Protein AF-A0A7S3U0Q6-F1 (afdb_monomer)

Organism: Emiliania huxleyi (NCBI:txid2903)

Radius of gyration: 23.2 Å; Cα contacts (8 Å, |Δi|>4): 679; chains: 1; bounding box: 68×50×71 Å

Secondary structure (DSSP, 8-state):
-HHHHHHHHHHHHHHHHHHHHHHHHTB-SSTT-B--S---TTSSSSS---GGGT-TT----SB--TT-B-HHHHHHHHHHHHHHHHHHHHHT-HHHHHHHHHHHHHHHHHHHHHTEETTTTEE--EEEE-SEEEEEEEEEEEEE-TTSS-EEEEEES-SSS----TTS-EEEEEPB-SSSSB-EEEEEEEES-EEEE----BHHHHHHHHTT-S-TT-TTHHHHHHHHH-TTTTEETTEEBSB-TT-TTTTT--SSTT---SSSS-B-HHHHHHHHHHHHHHHHSSSTTHHHHHHHHHHHHHHHHHHHHHHHHHHSS--SEE-TTT--EESSSS--SGGGHHHHHHTT--

Nearest PDB structures (foldseek):
  5mhf-assembly1_A  TM=9.318E-01  e=5.051E-33  Mus musculus
  5mhf-assembly2_B  TM=9.036E-01  e=1.009E-32  Mus musculus
  5mhf-assembly4_D  TM=9.022E-01  e=3.083E-32  Mus musculus
  5mhf-assembly3_C  TM=9.023E-01  e=4.719E-32  Mus musculus
  8egv-assembly1_A  TM=9.199E-01  e=2.850E-23  Thermochaetoides thermophila DSM 1495

Structure (mmCIF, N/CA/C/O backbone):
data_AF-A0A7S3U0Q6-F1
#
_entry.id   AF-A0A7S3U0Q6-F1
#
loop_
_atom_site.group_PDB
_atom_site.id
_atom_site.type_symbol
_atom_site.label_atom_id
_atom_site.label_alt_id
_atom_site.label_comp_id
_atom_site.label_asym_id
_atom_site.label_entity_id
_atom_site.label_seq_id
_atom_site.pdbx_PDB_ins_code
_atom_site.Cartn_x
_atom_site.Cartn_y
_atom_site.Cartn_z
_atom_site.occupancy
_atom_site.B_iso_or_equiv
_atom_site.auth_seq_id
_atom_site.auth_comp_id
_atom_site.auth_asym_id
_atom_site.auth_atom_id
_atom_site.pdbx_PDB_model_num
ATOM 1 N N . ALA A 1 1 ? -6.152 1.376 36.335 1.00 62.38 1 ALA A N 1
ATOM 2 C CA . ALA A 1 1 ? -5.915 2.545 35.459 1.00 62.38 1 ALA A CA 1
ATOM 3 C C . ALA A 1 1 ? -4.514 3.145 35.650 1.00 62.38 1 ALA A C 1
ATOM 5 O O . ALA A 1 1 ? -3.777 3.185 34.676 1.00 62.38 1 ALA A O 1
ATOM 6 N N . GLY A 1 2 ? -4.099 3.502 36.877 1.00 82.69 2 GLY A N 1
ATOM 7 C CA . GLY A 1 2 ? -2.831 4.215 37.142 1.00 82.69 2 GLY A CA 1
ATOM 8 C C . GLY A 1 2 ? -1.549 3.599 36.558 1.00 82.69 2 GLY A C 1
ATOM 9 O O . GLY A 1 2 ? -0.808 4.299 35.885 1.00 82.69 2 GLY A O 1
ATOM 10 N N . ARG A 1 3 ? -1.313 2.284 36.708 1.00 89.25 3 ARG A N 1
ATOM 11 C CA . ARG A 1 3 ? -0.092 1.640 36.162 1.00 89.25 3 ARG A CA 1
ATOM 12 C C . ARG A 1 3 ? 0.007 1.692 34.633 1.00 89.25 3 ARG A C 1
ATOM 14 O O . ARG A 1 3 ? 1.099 1.823 34.101 1.00 89.25 3 ARG A O 1
ATOM 21 N N . ARG A 1 4 ? -1.127 1.586 33.925 1.00 90.25 4 ARG A N 1
ATOM 22 C CA . ARG A 1 4 ? -1.152 1.677 32.454 1.00 90.25 4 ARG A CA 1
ATOM 23 C C . ARG A 1 4 ? -0.851 3.103 32.002 1.00 90.25 4 ARG A C 1
ATOM 25 O O . ARG A 1 4 ? -0.115 3.281 31.048 1.00 90.25 4 ARG A O 1
ATOM 32 N N . LEU A 1 5 ? -1.397 4.097 32.702 1.00 87.88 5 LEU A N 1
ATOM 33 C CA . LEU A 1 5 ? -1.151 5.501 32.387 1.00 87.88 5 LEU A CA 1
ATOM 34 C C . LEU A 1 5 ? 0.299 5.915 32.679 1.00 87.88 5 LEU A C 1
ATOM 36 O O . LEU A 1 5 ? 0.886 6.621 31.873 1.00 87.88 5 LEU A O 1
ATOM 40 N N . ALA A 1 6 ? 0.885 5.417 33.772 1.00 89.88 6 ALA A N 1
ATOM 41 C CA . ALA A 1 6 ? 2.301 5.620 34.080 1.00 89.88 6 ALA A CA 1
ATOM 42 C C . ALA A 1 6 ? 3.203 5.068 32.964 1.00 89.88 6 ALA A C 1
ATOM 44 O O . ALA A 1 6 ? 4.009 5.807 32.416 1.00 89.88 6 ALA A O 1
ATOM 45 N N . LEU A 1 7 ? 2.971 3.819 32.535 1.00 92.75 7 LEU A N 1
ATOM 46 C CA . LEU A 1 7 ? 3.705 3.229 31.411 1.00 92.75 7 LEU A CA 1
ATOM 47 C C . LEU A 1 7 ? 3.560 4.053 30.120 1.00 92.75 7 LEU A C 1
ATOM 49 O O . LEU A 1 7 ? 4.525 4.222 29.384 1.00 92.75 7 LEU A O 1
ATOM 53 N N . LEU A 1 8 ? 2.358 4.559 29.831 1.00 90.75 8 LEU A N 1
ATOM 54 C CA . LEU A 1 8 ? 2.132 5.423 28.669 1.00 90.75 8 LEU A CA 1
ATOM 55 C C . LEU A 1 8 ? 2.922 6.734 28.766 1.00 90.75 8 LEU A C 1
ATOM 57 O O . LEU A 1 8 ? 3.489 7.157 27.762 1.00 90.75 8 LEU A O 1
ATOM 61 N N . GLY A 1 9 ? 2.996 7.337 29.955 1.00 90.12 9 GLY A N 1
ATOM 62 C CA . GLY A 1 9 ? 3.841 8.503 30.216 1.00 90.12 9 GLY A CA 1
ATOM 63 C C . GLY A 1 9 ? 5.325 8.211 29.987 1.00 90.12 9 GLY A C 1
ATOM 64 O O . GLY A 1 9 ? 5.994 8.979 29.306 1.00 90.12 9 GLY A O 1
ATOM 65 N N . ASP A 1 10 ? 5.815 7.064 30.461 1.00 92.75 10 ASP A N 1
ATOM 66 C CA . ASP A 1 10 ? 7.220 6.660 30.304 1.00 92.75 10 ASP A CA 1
ATOM 67 C C . ASP A 1 10 ? 7.602 6.382 28.838 1.00 92.75 10 ASP A C 1
ATOM 69 O O . ASP A 1 10 ? 8.743 6.602 28.419 1.00 92.75 10 ASP A O 1
ATOM 73 N N . LEU A 1 11 ? 6.654 5.878 28.039 1.00 93.81 11 LEU A N 1
ATOM 74 C CA . LEU A 1 11 ? 6.865 5.571 26.622 1.00 93.81 11 LEU A CA 1
ATOM 75 C C . LEU A 1 11 ? 6.681 6.784 25.705 1.00 93.81 11 LEU A C 1
ATOM 77 O O . LEU A 1 11 ? 7.265 6.799 24.620 1.00 93.81 11 LEU A O 1
ATOM 81 N N . ALA A 1 12 ? 5.893 7.785 26.107 1.00 93.56 12 ALA A N 1
ATOM 82 C CA . ALA A 1 12 ? 5.538 8.917 25.252 1.00 93.56 12 ALA A CA 1
ATOM 83 C C . ALA A 1 12 ? 6.758 9.656 24.660 1.00 93.56 12 ALA A C 1
ATOM 85 O O . ALA A 1 12 ? 6.770 9.835 23.440 1.00 93.56 12 ALA A O 1
ATOM 86 N N . PRO A 1 13 ? 7.823 9.989 25.425 1.00 94.62 13 PRO A N 1
ATOM 87 C CA . PRO A 1 13 ? 9.010 10.634 24.860 1.00 94.62 13 PRO A CA 1
ATOM 88 C C . PRO A 1 13 ? 9.705 9.777 23.795 1.00 94.62 13 PRO A C 1
ATOM 90 O O . PRO A 1 13 ? 10.083 10.276 22.743 1.00 94.62 13 PRO A O 1
ATOM 93 N N . ARG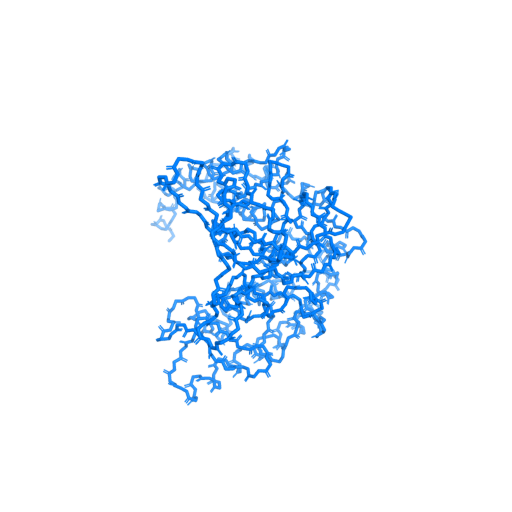 A 1 14 ? 9.798 8.457 24.010 1.00 96.75 14 ARG A N 1
ATOM 94 C CA . ARG A 1 14 ? 10.435 7.532 23.052 1.00 96.75 14 ARG A CA 1
ATOM 95 C C . ARG A 1 14 ? 9.635 7.409 21.758 1.00 96.75 14 ARG A C 1
ATOM 97 O O . ARG A 1 14 ? 10.210 7.287 20.680 1.00 96.75 14 ARG A O 1
ATOM 104 N N . LEU A 1 15 ? 8.307 7.423 21.863 1.00 97.31 15 LEU A N 1
ATOM 105 C CA . LEU A 1 15 ? 7.413 7.401 20.707 1.00 97.31 15 LEU A CA 1
ATOM 106 C C . LEU A 1 15 ? 7.482 8.721 19.930 1.00 97.31 15 LEU A C 1
ATOM 108 O O . LEU A 1 15 ? 7.484 8.691 18.700 1.00 97.31 15 LEU A O 1
ATOM 112 N N . ALA A 1 16 ? 7.600 9.852 20.630 1.00 97.12 16 ALA A N 1
ATOM 113 C CA . ALA A 1 16 ? 7.829 11.157 20.019 1.00 97.12 16 ALA A CA 1
ATOM 114 C C . ALA A 1 16 ? 9.180 11.214 19.282 1.00 97.12 16 ALA A C 1
ATOM 116 O O . ALA A 1 16 ? 9.215 11.631 18.125 1.00 97.12 16 ALA A O 1
ATOM 117 N N . ASP A 1 17 ? 10.262 10.714 19.889 1.00 98.19 17 ASP A N 1
ATOM 118 C CA . ASP A 1 17 ? 11.581 10.626 19.247 1.00 98.19 17 ASP A CA 1
ATOM 119 C C . ASP A 1 17 ? 11.541 9.748 17.990 1.00 98.19 17 ASP A C 1
ATOM 121 O O . ASP A 1 17 ? 12.086 10.115 16.946 1.00 98.19 17 ASP A O 1
ATOM 125 N N . TRP A 1 18 ? 10.852 8.603 18.054 1.00 98.31 18 TRP A N 1
ATOM 126 C CA . TRP A 1 18 ? 10.706 7.714 16.902 1.00 98.31 18 TRP A CA 1
ATOM 127 C C . TRP A 1 18 ? 9.904 8.366 15.769 1.00 98.31 18 TRP A C 1
ATOM 129 O O . TRP A 1 18 ? 10.309 8.298 14.605 1.00 98.31 18 TRP A O 1
ATOM 139 N N . TYR A 1 19 ? 8.811 9.059 16.097 1.00 98.44 19 TYR A N 1
ATOM 140 C CA . TYR A 1 19 ? 8.046 9.843 15.130 1.00 98.44 19 TYR A CA 1
ATOM 141 C C . TYR A 1 19 ? 8.883 10.965 14.504 1.00 98.44 19 TYR A C 1
ATOM 143 O O . TYR A 1 19 ? 8.852 11.159 13.287 1.00 98.44 19 TYR A O 1
ATOM 151 N N . GLN A 1 20 ? 9.660 11.689 15.311 1.00 98.25 20 GLN A N 1
ATOM 152 C CA . GLN A 1 20 ? 10.513 12.772 14.831 1.00 98.25 20 GLN A CA 1
ATOM 153 C C . GLN A 1 20 ? 11.616 12.246 13.910 1.00 98.25 20 GLN A C 1
ATOM 155 O O . GLN A 1 20 ? 11.869 12.818 12.848 1.00 98.25 20 GLN A O 1
ATOM 160 N N . TRP A 1 21 ? 12.244 11.126 14.267 1.00 98.62 21 TRP A N 1
ATOM 161 C CA . TRP A 1 21 ? 13.217 10.456 13.412 1.00 98.62 21 TRP A CA 1
ATOM 162 C C . TRP A 1 21 ? 12.592 10.019 12.082 1.00 98.62 21 TRP A C 1
ATOM 164 O O . TRP A 1 21 ? 13.143 10.308 11.019 1.00 98.62 21 TRP A O 1
ATOM 174 N N . LEU A 1 22 ? 11.424 9.372 12.110 1.00 98.44 22 LEU A N 1
ATOM 175 C CA . LEU A 1 22 ? 10.779 8.883 10.891 1.00 98.44 22 LEU A CA 1
ATOM 176 C C . LEU A 1 22 ? 10.334 10.042 9.986 1.00 98.44 22 LEU A C 1
ATOM 178 O O . LEU A 1 22 ? 10.629 10.042 8.791 1.00 98.44 22 LEU A O 1
ATOM 182 N N . SER A 1 23 ? 9.668 11.053 10.550 1.00 98.00 23 SER A N 1
ATOM 183 C CA . SER A 1 23 ? 9.156 12.198 9.788 1.00 98.00 23 SER A CA 1
ATOM 184 C C . SER A 1 23 ? 10.276 13.051 9.181 1.00 98.00 23 SER A C 1
ATOM 186 O O . SER A 1 23 ? 10.149 13.491 8.039 1.00 98.00 23 SER A O 1
ATOM 188 N N . SER A 1 24 ? 11.396 13.235 9.891 1.00 98.12 24 SER A N 1
ATOM 189 C CA . SER A 1 24 ? 12.542 14.008 9.394 1.00 98.12 24 SER A CA 1
ATOM 190 C C . SER A 1 24 ? 13.381 13.244 8.368 1.00 98.12 24 SER A C 1
ATOM 192 O O . SER A 1 24 ? 13.691 13.776 7.302 1.00 98.12 24 SER A O 1
ATOM 194 N N . THR A 1 25 ? 13.729 11.983 8.638 1.00 98.38 25 THR A N 1
ATOM 195 C CA . THR A 1 25 ? 14.618 11.210 7.752 1.00 98.38 25 THR A CA 1
ATOM 196 C C . THR A 1 25 ? 13.941 10.794 6.450 1.00 98.38 25 THR A C 1
ATOM 198 O O . THR A 1 25 ? 14.614 10.648 5.425 1.00 98.38 25 THR A O 1
ATOM 201 N N . GLN A 1 26 ? 12.614 10.635 6.464 1.00 98.50 26 GLN A N 1
ATOM 202 C CA . GLN A 1 26 ? 11.834 10.266 5.283 1.00 98.50 26 GLN A CA 1
ATOM 203 C C . GLN A 1 26 ? 11.115 11.454 4.626 1.00 98.50 26 GLN A C 1
ATOM 205 O O . GLN A 1 26 ? 10.296 11.245 3.727 1.00 98.50 26 GLN A O 1
ATOM 210 N N . ALA A 1 27 ? 11.420 12.692 5.030 1.00 98.44 27 ALA A N 1
ATOM 211 C CA . ALA A 1 27 ? 10.828 13.898 4.457 1.00 98.44 27 ALA A CA 1
ATOM 212 C C . ALA A 1 27 ? 10.953 13.929 2.921 1.00 98.44 27 ALA A C 1
ATOM 214 O O . ALA A 1 27 ? 11.977 13.558 2.337 1.00 98.44 27 ALA A O 1
ATOM 215 N N . GLY A 1 28 ? 9.882 14.327 2.248 1.00 97.75 28 GLY A N 1
ATOM 216 C CA . GLY A 1 28 ? 9.833 14.524 0.805 1.00 97.75 28 GLY A CA 1
ATOM 217 C C . GLY A 1 28 ? 10.339 15.905 0.396 1.00 97.75 28 GLY A C 1
ATOM 218 O O . GLY A 1 28 ? 10.781 16.709 1.212 1.00 97.75 28 GLY A O 1
ATOM 219 N N . SER A 1 29 ? 10.246 16.200 -0.899 1.00 95.94 29 SER A N 1
ATOM 220 C CA . SER A 1 29 ? 10.671 17.487 -1.472 1.00 95.94 29 SER A CA 1
ATOM 221 C C . SER A 1 29 ? 9.696 18.646 -1.216 1.00 95.94 29 SER A C 1
ATOM 223 O O . SER A 1 29 ? 9.987 19.784 -1.580 1.00 95.94 29 SER A O 1
ATOM 225 N N . ARG A 1 30 ? 8.530 18.378 -0.615 1.00 96.06 30 ARG A N 1
ATOM 226 C CA . ARG A 1 30 ? 7.490 19.367 -0.285 1.00 96.06 30 ARG A CA 1
ATOM 227 C C . ARG A 1 30 ? 7.027 19.212 1.171 1.00 96.06 30 ARG A C 1
ATOM 229 O O . ARG A 1 30 ? 7.115 18.098 1.698 1.00 96.06 30 ARG A O 1
ATOM 236 N N . PRO A 1 31 ? 6.494 20.275 1.804 1.00 96.50 31 PRO A N 1
ATOM 237 C CA . PRO A 1 31 ? 5.928 20.196 3.152 1.00 96.50 31 PRO A CA 1
ATOM 238 C C . PRO A 1 31 ? 4.911 19.057 3.296 1.00 96.50 31 PRO A C 1
ATOM 240 O O . PRO A 1 31 ? 4.072 18.872 2.418 1.00 96.50 31 PRO A O 1
ATOM 243 N N . HIS A 1 32 ? 5.013 18.288 4.385 1.00 97.19 32 HIS A N 1
ATOM 244 C CA . HIS A 1 32 ? 4.159 17.129 4.704 1.00 97.19 32 HIS A CA 1
ATOM 245 C C . HIS A 1 32 ? 4.005 16.111 3.563 1.00 97.19 32 HIS A C 1
ATOM 247 O O . HIS A 1 32 ? 2.987 15.433 3.447 1.00 97.19 32 HIS A O 1
ATOM 253 N N . THR A 1 33 ? 5.022 15.989 2.711 1.00 98.44 33 THR A N 1
ATOM 254 C CA . THR A 1 33 ? 5.173 14.860 1.788 1.00 98.44 33 THR A CA 1
ATOM 255 C C . THR A 1 33 ? 6.313 13.991 2.272 1.00 98.44 33 THR A C 1
ATOM 257 O O . THR A 1 33 ? 7.231 14.486 2.926 1.00 98.44 33 THR A O 1
ATOM 260 N N . TYR A 1 34 ? 6.271 12.701 1.954 1.00 98.75 34 TYR A N 1
ATOM 261 C CA . TYR A 1 34 ? 7.260 11.747 2.438 1.00 98.75 34 TYR A CA 1
ATOM 262 C C . TYR A 1 34 ? 7.647 10.758 1.347 1.00 98.75 34 TYR A C 1
ATOM 264 O O . TYR A 1 34 ? 6.879 10.490 0.421 1.00 98.75 34 TYR A O 1
ATOM 272 N N . ARG A 1 35 ? 8.863 10.226 1.452 1.00 98.56 35 ARG A N 1
ATOM 273 C CA . ARG A 1 35 ? 9.434 9.295 0.482 1.00 98.56 35 ARG A CA 1
ATOM 274 C C . ARG A 1 35 ? 10.326 8.281 1.184 1.00 98.56 35 ARG A C 1
ATOM 276 O O . ARG A 1 35 ? 11.383 8.634 1.701 1.00 98.56 35 ARG A O 1
ATOM 283 N N . TRP A 1 36 ? 9.933 7.015 1.109 1.00 98.50 36 TRP A N 1
ATOM 284 C CA . TRP A 1 36 ? 10.789 5.872 1.425 1.00 98.50 36 TRP A CA 1
ATOM 285 C C . TRP A 1 36 ? 12.175 5.995 0.783 1.00 98.50 36 TRP A C 1
ATOM 287 O O . TRP A 1 36 ? 12.306 6.131 -0.438 1.00 98.50 36 TRP A O 1
ATOM 297 N N . ARG A 1 37 ? 13.214 5.941 1.618 1.00 97.50 37 ARG A N 1
ATOM 298 C CA . ARG A 1 37 ? 14.608 5.838 1.170 1.00 97.50 37 ARG A CA 1
ATOM 299 C C . ARG A 1 37 ? 14.959 4.392 0.798 1.00 97.50 37 ARG A C 1
ATOM 301 O O . ARG A 1 37 ? 14.289 3.455 1.217 1.00 97.50 37 ARG A O 1
ATOM 308 N N . GLY A 1 38 ? 16.024 4.221 0.011 1.00 94.75 38 GLY A N 1
ATOM 309 C CA . GLY A 1 38 ? 16.584 2.903 -0.319 1.00 94.75 38 GLY A CA 1
ATOM 310 C C . GLY A 1 38 ? 16.090 2.260 -1.620 1.00 94.75 38 GLY A C 1
ATOM 311 O O . GLY A 1 38 ? 16.526 1.156 -1.926 1.00 94.75 38 GLY A O 1
ATOM 312 N N . ARG A 1 39 ? 15.232 2.925 -2.411 1.00 95.88 39 ARG A N 1
ATOM 313 C CA . ARG A 1 39 ? 14.931 2.472 -3.782 1.00 95.88 39 ARG A CA 1
ATOM 314 C C . ARG A 1 39 ? 16.151 2.675 -4.683 1.00 95.88 39 ARG A C 1
ATOM 316 O O . ARG A 1 39 ? 16.675 3.788 -4.749 1.00 95.88 39 ARG A O 1
ATOM 323 N N . ASP A 1 40 ? 16.554 1.640 -5.415 1.00 89.62 40 ASP A N 1
ATOM 324 C CA . ASP A 1 40 ? 17.692 1.690 -6.336 1.00 89.62 40 ASP A CA 1
ATOM 325 C C . ASP A 1 40 ? 17.270 1.311 -7.760 1.00 89.62 40 ASP A C 1
ATOM 327 O O . ASP A 1 40 ? 16.835 0.198 -8.032 1.00 89.62 40 ASP A O 1
ATOM 331 N N . LYS A 1 41 ? 17.445 2.242 -8.703 1.00 84.94 41 LYS A N 1
ATOM 332 C CA . LYS A 1 41 ? 17.168 2.013 -10.132 1.00 84.94 41 LYS A CA 1
ATOM 333 C C . LYS A 1 41 ? 18.125 1.011 -10.792 1.00 84.94 41 LYS A C 1
ATOM 335 O O . LYS A 1 41 ? 17.907 0.639 -11.943 1.00 84.94 41 LYS A O 1
ATOM 340 N N . SER A 1 42 ? 19.219 0.667 -10.118 1.00 83.38 42 SER A N 1
ATOM 341 C CA . SER A 1 42 ? 20.251 -0.258 -10.584 1.00 83.38 42 SER A CA 1
ATOM 342 C C . SER A 1 42 ? 20.183 -1.640 -9.931 1.00 83.38 42 SER A C 1
ATOM 344 O O . SER A 1 42 ? 21.047 -2.470 -10.199 1.00 83.38 42 SER A O 1
ATOM 346 N N . ASP A 1 43 ? 19.110 -1.935 -9.185 1.00 83.12 43 ASP A N 1
ATOM 347 C CA . ASP A 1 43 ? 18.878 -3.238 -8.540 1.00 83.12 43 ASP A CA 1
ATOM 348 C C . ASP A 1 43 ? 18.599 -4.399 -9.522 1.00 83.12 43 ASP A C 1
ATOM 350 O O . ASP A 1 43 ? 18.441 -5.551 -9.114 1.00 83.12 43 ASP A O 1
ATOM 354 N N . GLY A 1 44 ? 18.547 -4.108 -10.826 1.00 81.06 44 GLY A N 1
ATOM 355 C CA . GLY A 1 44 ? 18.370 -5.091 -11.894 1.00 81.06 44 GLY A CA 1
ATOM 356 C C . GLY A 1 44 ? 16.947 -5.643 -12.018 1.00 81.06 44 GLY A C 1
ATOM 357 O O . GLY A 1 44 ? 16.741 -6.584 -12.788 1.00 81.06 44 GLY A O 1
ATOM 358 N N . ARG A 1 45 ? 15.975 -5.079 -11.292 1.00 90.25 45 ARG A N 1
ATOM 359 C CA . ARG A 1 45 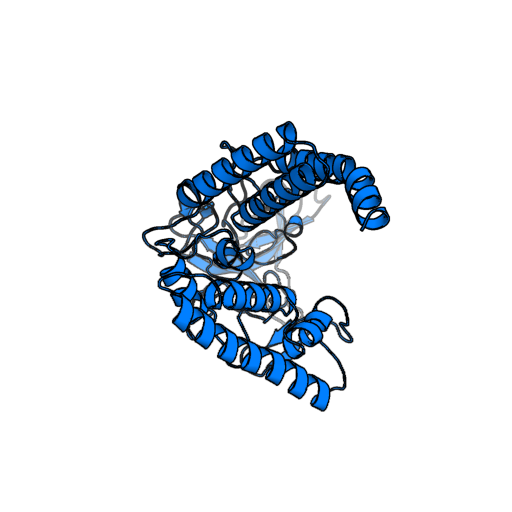? 14.566 -5.487 -11.325 1.00 90.25 45 ARG A CA 1
ATOM 360 C C . ARG A 1 45 ? 13.773 -4.727 -12.395 1.00 90.25 45 ARG A C 1
ATOM 362 O O . ARG A 1 45 ? 14.186 -3.677 -12.887 1.00 90.25 45 ARG A O 1
ATOM 369 N N . LEU A 1 46 ? 12.594 -5.243 -12.753 1.00 92.50 46 LEU A N 1
ATOM 370 C CA . LEU A 1 46 ? 11.669 -4.573 -13.678 1.00 92.50 46 LEU A CA 1
ATOM 371 C C . LEU A 1 46 ? 11.131 -3.250 -13.110 1.00 92.50 46 LEU A C 1
ATOM 373 O O . LEU A 1 46 ? 10.995 -2.275 -13.851 1.00 92.50 46 LEU A O 1
ATOM 377 N N . ASN A 1 47 ? 10.827 -3.222 -11.812 1.00 95.00 47 ASN A N 1
ATOM 378 C CA . ASN A 1 47 ? 10.547 -2.023 -11.025 1.00 95.00 47 ASN A CA 1
ATOM 379 C C . ASN A 1 47 ? 11.414 -2.071 -9.767 1.00 95.00 47 ASN A C 1
ATOM 381 O O . ASN A 1 47 ? 11.425 -3.098 -9.086 1.00 95.00 47 ASN A O 1
ATOM 385 N N . ALA A 1 48 ? 12.110 -0.976 -9.460 1.00 95.56 48 ALA A N 1
ATOM 386 C CA . ALA A 1 48 ? 12.978 -0.915 -8.289 1.00 95.56 48 ALA A CA 1
ATOM 387 C C . ALA A 1 48 ? 12.192 -1.221 -7.006 1.00 95.56 48 ALA A C 1
ATOM 389 O O . ALA A 1 48 ? 11.129 -0.629 -6.778 1.00 95.56 48 ALA A O 1
ATOM 390 N N . MET A 1 49 ? 12.719 -2.110 -6.169 1.00 95.88 49 MET A N 1
ATOM 391 C CA . MET A 1 49 ? 12.039 -2.519 -4.935 1.00 95.88 49 MET A CA 1
ATOM 392 C C . MET A 1 49 ? 11.934 -1.368 -3.931 1.00 95.88 49 MET A C 1
ATOM 394 O O . MET A 1 49 ? 12.739 -0.435 -3.934 1.00 95.88 49 MET A O 1
ATOM 398 N N . THR A 1 50 ? 10.955 -1.459 -3.030 1.00 97.62 50 THR A N 1
ATOM 399 C CA . THR A 1 50 ? 10.781 -0.524 -1.906 1.00 97.62 50 THR A CA 1
ATOM 400 C C . THR A 1 50 ? 10.716 -1.281 -0.581 1.00 97.62 50 THR A C 1
ATOM 402 O O . THR A 1 50 ? 9.730 -1.191 0.149 1.00 97.62 50 THR A O 1
ATOM 405 N N . LEU A 1 51 ? 11.788 -2.013 -0.259 1.00 96.94 51 LEU A N 1
ATOM 406 C CA . LEU A 1 51 ? 11.875 -2.882 0.928 1.00 96.94 51 LEU A CA 1
ATOM 407 C C . LEU A 1 51 ? 11.511 -2.155 2.234 1.00 96.94 51 LEU A C 1
ATOM 409 O O . LEU A 1 51 ? 10.817 -2.697 3.086 1.00 96.94 51 LEU A O 1
ATOM 413 N N . ALA A 1 52 ? 11.912 -0.8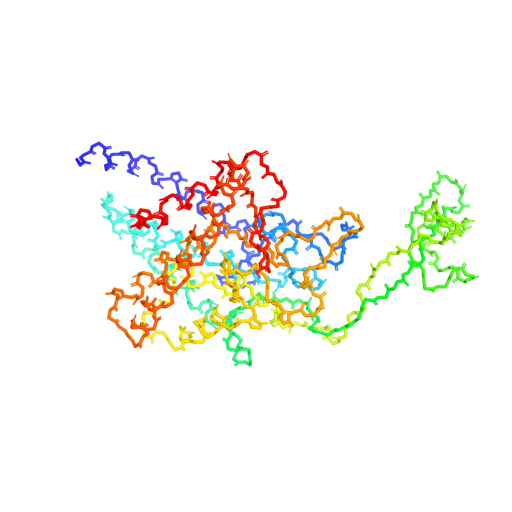86 2.371 1.00 97.62 52 ALA A N 1
ATOM 414 C CA . ALA A 1 52 ? 11.625 -0.072 3.555 1.00 97.62 52 ALA A CA 1
ATOM 415 C C . ALA A 1 52 ? 10.121 0.121 3.836 1.00 97.62 52 ALA A C 1
ATOM 417 O O . ALA A 1 52 ? 9.751 0.411 4.969 1.00 97.62 52 ALA A O 1
ATOM 418 N N . SER A 1 53 ? 9.259 -0.040 2.825 1.00 98.38 53 SER A N 1
ATOM 419 C CA . SER A 1 53 ? 7.806 0.071 2.992 1.00 98.38 53 SER A CA 1
ATOM 420 C C . SER A 1 53 ? 7.149 -1.184 3.567 1.00 98.38 53 SER A C 1
ATOM 422 O O . SER A 1 53 ? 6.005 -1.120 4.009 1.00 98.38 53 SER A O 1
ATOM 424 N N . GLY A 1 54 ? 7.844 -2.327 3.531 1.00 98.06 54 GLY A N 1
ATOM 425 C CA . GLY A 1 54 ? 7.276 -3.646 3.814 1.00 98.06 54 GLY A CA 1
ATOM 426 C C . GLY A 1 54 ? 6.437 -4.239 2.673 1.00 98.06 54 GLY A C 1
ATOM 427 O O . GLY A 1 54 ? 5.972 -5.367 2.800 1.00 98.06 54 GLY A O 1
ATOM 428 N N . LEU A 1 55 ? 6.241 -3.503 1.569 1.00 98.31 55 LEU A N 1
ATOM 429 C CA . LEU A 1 55 ? 5.581 -3.963 0.344 1.00 98.31 55 LEU A CA 1
ATOM 430 C C . LEU A 1 55 ? 6.609 -4.050 -0.800 1.00 98.31 55 LEU A C 1
ATOM 432 O O . LEU A 1 55 ? 6.604 -3.239 -1.727 1.00 98.31 55 LEU A O 1
ATOM 436 N N . ASP A 1 56 ? 7.532 -5.005 -0.682 1.00 96.69 56 ASP A N 1
ATOM 437 C CA . ASP A 1 56 ? 8.810 -5.085 -1.407 1.00 96.69 56 ASP A CA 1
ATOM 438 C C . ASP A 1 56 ? 8.743 -4.791 -2.913 1.00 96.69 56 ASP A C 1
ATOM 440 O O . ASP A 1 56 ? 9.398 -3.860 -3.394 1.00 96.69 56 ASP A O 1
ATOM 444 N N . ASP A 1 57 ? 7.967 -5.581 -3.658 1.00 97.38 57 ASP A N 1
ATOM 445 C CA . ASP A 1 57 ? 7.843 -5.514 -5.117 1.00 97.38 57 ASP A CA 1
ATOM 446 C C . ASP A 1 57 ? 6.572 -4.785 -5.581 1.00 97.38 57 ASP A C 1
ATOM 448 O O . ASP A 1 57 ? 6.301 -4.774 -6.790 1.00 97.38 57 ASP A O 1
ATOM 452 N N . TYR A 1 58 ? 5.812 -4.160 -4.667 1.00 98.50 58 TYR A N 1
ATOM 453 C CA . TYR A 1 58 ? 4.650 -3.355 -5.042 1.00 98.50 58 TYR A CA 1
ATOM 454 C C . TYR A 1 58 ? 5.112 -2.265 -6.016 1.00 98.50 58 TYR A C 1
ATOM 456 O O . TYR A 1 58 ? 6.021 -1.493 -5.689 1.00 98.50 58 TYR A O 1
ATOM 464 N N . PRO A 1 59 ? 4.548 -2.209 -7.233 1.00 97.75 59 PRO A N 1
ATOM 465 C CA . PRO A 1 59 ? 5.082 -1.352 -8.273 1.00 97.75 59 PRO A CA 1
ATOM 466 C C . PRO A 1 59 ? 4.894 0.121 -7.891 1.00 97.75 59 PRO A C 1
ATOM 468 O O . PRO A 1 59 ? 3.800 0.563 -7.539 1.00 97.75 59 PRO A O 1
ATOM 471 N N . ARG A 1 60 ? 5.982 0.893 -7.968 1.00 98.19 60 ARG A N 1
ATOM 472 C CA . ARG A 1 60 ? 5.993 2.349 -7.741 1.00 98.19 60 ARG A CA 1
ATOM 473 C C . ARG A 1 60 ? 6.468 3.088 -8.993 1.00 98.19 60 ARG A C 1
ATOM 475 O O . ARG A 1 60 ? 6.537 2.509 -10.081 1.00 98.19 60 ARG A O 1
ATOM 482 N N . ALA A 1 61 ? 6.812 4.373 -8.866 1.00 97.94 61 ALA A N 1
ATOM 483 C CA . ALA A 1 61 ? 7.281 5.185 -9.988 1.00 97.94 61 ALA A CA 1
ATOM 484 C C . ALA A 1 61 ? 8.382 4.464 -10.793 1.00 97.94 61 ALA A C 1
ATOM 486 O O . ALA A 1 61 ? 9.261 3.819 -10.213 1.00 97.94 61 ALA A O 1
ATOM 487 N N . THR A 1 62 ? 8.303 4.556 -12.130 1.00 96.25 62 THR A N 1
ATOM 488 C CA . THR A 1 62 ? 9.166 3.801 -13.060 1.00 96.25 62 THR A CA 1
ATOM 489 C C . THR A 1 62 ? 10.632 4.167 -12.880 1.00 96.25 62 THR A C 1
ATOM 491 O O . THR A 1 62 ? 11.504 3.313 -13.000 1.00 96.25 62 THR A O 1
ATOM 494 N N . VAL A 1 63 ? 10.899 5.447 -12.619 1.00 95.69 63 VAL A N 1
ATOM 495 C CA . VAL A 1 63 ? 12.239 5.966 -12.379 1.00 95.69 63 VAL A CA 1
ATOM 496 C C . VAL A 1 63 ? 12.276 6.515 -10.955 1.00 95.69 63 VAL A C 1
ATOM 498 O O . VAL A 1 63 ? 11.690 7.574 -10.716 1.00 95.69 63 VAL A O 1
ATOM 501 N N . PRO A 1 64 ? 12.950 5.818 -10.021 1.00 96.56 64 PRO A N 1
ATOM 502 C CA . PRO A 1 64 ? 13.181 6.332 -8.679 1.00 96.56 64 PRO A CA 1
ATOM 503 C C . PRO A 1 64 ? 13.852 7.707 -8.704 1.00 96.56 64 PRO A C 1
ATOM 505 O O . PRO A 1 64 ? 14.730 7.966 -9.537 1.00 96.56 64 PRO A O 1
ATOM 508 N N . GLY A 1 65 ? 13.462 8.584 -7.785 1.00 95.00 65 GLY A N 1
ATOM 509 C CA . GLY A 1 65 ? 14.006 9.933 -7.705 1.00 95.00 65 GLY A CA 1
ATOM 510 C C . GLY A 1 65 ? 13.521 10.741 -6.505 1.00 95.00 65 GLY A C 1
ATOM 511 O O . GLY A 1 65 ? 12.533 10.428 -5.850 1.00 95.00 65 GLY A O 1
ATOM 512 N N . GLU A 1 66 ? 14.205 11.851 -6.239 1.00 94.75 66 GLU A N 1
ATOM 513 C CA . GLU A 1 66 ? 13.919 12.736 -5.097 1.00 94.75 66 GLU A CA 1
ATOM 514 C C . GLU A 1 66 ? 12.524 13.394 -5.148 1.00 94.75 66 GLU A C 1
ATOM 516 O O . GLU A 1 66 ? 12.003 13.855 -4.133 1.00 94.75 66 GLU A O 1
ATOM 521 N N . GLY A 1 67 ? 11.899 13.427 -6.330 1.00 95.94 67 GLY A N 1
ATOM 522 C CA . GLY A 1 67 ? 10.551 13.963 -6.542 1.00 95.94 67 GLY A CA 1
ATOM 523 C C . GLY A 1 67 ? 9.407 13.009 -6.179 1.00 95.94 67 GLY A C 1
ATOM 524 O O . GLY A 1 67 ? 8.245 13.415 -6.269 1.00 95.94 67 GLY A O 1
ATOM 525 N N . GLU A 1 68 ? 9.708 11.762 -5.806 1.00 98.38 68 GLU A N 1
ATOM 526 C CA . GLU A 1 68 ? 8.686 10.789 -5.422 1.00 98.38 68 GLU A CA 1
ATOM 527 C C . GLU A 1 68 ? 7.954 11.199 -4.140 1.00 98.38 68 GLU A C 1
ATOM 529 O O . GLU A 1 68 ? 8.540 11.780 -3.224 1.00 98.38 68 GLU A O 1
ATOM 534 N N . ARG A 1 69 ? 6.664 10.869 -4.074 1.00 98.69 69 ARG A N 1
ATOM 535 C CA . ARG A 1 69 ? 5.831 10.996 -2.875 1.00 98.69 69 ARG A CA 1
ATOM 536 C C . ARG A 1 69 ? 5.096 9.681 -2.673 1.00 98.69 69 ARG A C 1
ATOM 538 O O . ARG A 1 69 ? 4.353 9.264 -3.562 1.00 98.69 69 ARG A O 1
ATOM 545 N N . HIS A 1 70 ? 5.310 9.050 -1.524 1.00 98.88 70 HIS A N 1
ATOM 546 C CA . HIS A 1 70 ? 4.747 7.744 -1.194 1.00 98.88 70 HIS A CA 1
ATOM 547 C C . HIS A 1 70 ? 3.542 7.899 -0.264 1.00 98.88 70 HIS A C 1
ATOM 549 O O . HIS A 1 70 ? 3.662 8.416 0.850 1.00 98.88 70 HIS A O 1
ATOM 555 N N . LEU A 1 71 ? 2.383 7.470 -0.756 1.00 98.94 71 LEU A N 1
ATOM 556 C CA . LEU A 1 71 ? 1.077 7.610 -0.122 1.00 98.94 71 LEU A CA 1
ATOM 557 C C . LEU A 1 71 ? 1.012 6.870 1.214 1.00 98.94 71 LEU A C 1
ATOM 559 O O . LEU A 1 71 ? 0.630 7.441 2.232 1.00 98.94 71 LEU A O 1
ATOM 563 N N . ASP A 1 72 ? 1.417 5.606 1.213 1.00 98.88 72 ASP A N 1
ATOM 564 C CA . ASP A 1 72 ? 1.417 4.733 2.385 1.00 98.88 72 ASP A CA 1
ATOM 565 C C . ASP A 1 72 ? 2.228 5.325 3.545 1.00 98.88 72 ASP A C 1
ATOM 567 O O . ASP A 1 72 ? 1.772 5.322 4.688 1.00 98.88 72 ASP A O 1
ATOM 571 N N . LEU A 1 73 ? 3.392 5.912 3.256 1.00 98.88 73 LEU A N 1
ATOM 572 C CA . LEU A 1 73 ? 4.229 6.554 4.269 1.00 98.88 73 LEU A CA 1
ATOM 573 C C . LEU A 1 73 ? 3.581 7.811 4.864 1.00 98.88 73 LEU A C 1
ATOM 575 O O . LEU A 1 73 ? 3.613 7.994 6.083 1.00 98.88 73 LEU A O 1
ATOM 579 N N . LEU A 1 74 ? 2.968 8.660 4.031 1.00 98.88 74 LEU A N 1
ATOM 580 C CA . LEU A 1 74 ? 2.186 9.797 4.525 1.00 98.88 74 LEU A CA 1
ATOM 581 C C . LEU A 1 74 ? 1.055 9.316 5.439 1.00 98.88 74 LEU A C 1
ATOM 583 O O . LEU A 1 74 ? 0.858 9.871 6.518 1.00 98.88 74 LEU A O 1
ATOM 587 N N . CYS A 1 75 ? 0.344 8.260 5.045 1.00 98.94 75 CYS A N 1
ATOM 588 C CA . CYS A 1 75 ? -0.732 7.699 5.850 1.00 98.94 75 CYS A CA 1
ATOM 589 C C . CYS A 1 75 ? -0.229 7.138 7.191 1.00 98.94 75 CYS A C 1
ATOM 591 O O . CYS A 1 75 ? -0.877 7.364 8.214 1.00 98.94 75 CYS A O 1
ATOM 593 N N . TRP A 1 76 ? 0.931 6.472 7.226 1.00 98.88 76 TRP A N 1
ATOM 594 C CA . TRP A 1 76 ? 1.544 6.022 8.481 1.00 98.88 76 TRP A CA 1
ATOM 595 C C . TRP A 1 76 ? 1.869 7.182 9.423 1.00 98.88 76 TRP A C 1
ATOM 597 O O . TRP A 1 76 ? 1.556 7.115 10.612 1.00 98.88 76 TRP A O 1
ATOM 607 N N . LEU A 1 77 ? 2.445 8.265 8.900 1.00 98.81 77 LEU A N 1
ATOM 608 C CA . LEU A 1 77 ? 2.774 9.446 9.698 1.00 98.81 77 LEU A CA 1
ATOM 609 C C . LEU A 1 77 ? 1.520 10.199 10.161 1.00 98.81 77 LEU A C 1
ATOM 611 O O . LEU A 1 77 ? 1.462 10.599 11.321 1.00 98.81 77 LEU A O 1
ATOM 615 N N . ALA A 1 78 ? 0.484 10.285 9.322 1.00 98.88 78 ALA A N 1
ATOM 616 C CA . ALA A 1 78 ? -0.825 10.829 9.689 1.00 98.88 78 ALA A CA 1
ATOM 617 C C . ALA A 1 78 ? -1.521 10.015 10.784 1.00 98.88 78 ALA A C 1
ATOM 619 O O . ALA A 1 78 ? -2.133 10.575 11.696 1.00 98.88 78 ALA A O 1
ATOM 620 N N . PHE A 1 79 ? -1.427 8.688 10.723 1.00 98.75 79 PHE A N 1
ATOM 621 C CA . PHE A 1 79 ? -1.915 7.822 11.788 1.00 98.75 79 PHE A CA 1
ATOM 622 C C . PHE A 1 79 ? -1.149 8.069 13.092 1.00 98.75 79 PHE A C 1
ATOM 624 O O . PHE A 1 79 ? -1.761 8.193 14.156 1.00 98.75 79 PHE A O 1
ATOM 631 N N . PHE A 1 80 ? 0.180 8.161 13.009 1.00 98.56 80 PHE A N 1
ATOM 632 C CA . PHE A 1 80 ? 1.031 8.260 14.185 1.00 98.56 80 PHE A CA 1
ATOM 633 C C . PHE A 1 80 ? 0.934 9.637 14.864 1.00 98.56 80 PHE A C 1
ATOM 635 O O . PHE A 1 80 ? 0.830 9.699 16.086 1.00 98.56 80 PHE A O 1
ATOM 642 N N . SER A 1 81 ? 0.837 10.735 14.108 1.00 98.69 81 SER A N 1
ATOM 643 C CA . SER A 1 81 ? 0.586 12.072 14.667 1.00 98.69 81 SER A CA 1
ATOM 644 C C . SER A 1 81 ? -0.753 12.132 15.411 1.00 98.69 81 SER A C 1
ATOM 646 O O . SER A 1 81 ? -0.811 12.599 16.547 1.00 98.69 81 SER A O 1
ATOM 648 N N . ARG A 1 82 ? -1.825 11.554 14.849 1.00 98.62 82 ARG A N 1
ATOM 649 C CA . ARG A 1 82 ? -3.115 11.420 15.549 1.00 98.62 82 ARG A CA 1
ATOM 650 C C . ARG A 1 82 ? -2.990 10.609 16.839 1.00 98.62 82 ARG A C 1
ATOM 652 O O . ARG A 1 82 ? -3.582 10.981 17.851 1.00 98.62 82 ARG A O 1
ATOM 659 N N . PHE A 1 83 ? -2.248 9.504 16.808 1.00 98.00 83 PHE A N 1
ATOM 660 C CA . PHE A 1 83 ? -2.009 8.685 17.994 1.00 98.00 83 PHE A CA 1
ATOM 661 C C . PHE A 1 83 ? -1.245 9.463 19.075 1.00 98.00 83 PHE A C 1
ATOM 663 O O . PHE A 1 83 ? -1.668 9.457 20.229 1.00 98.00 83 PHE A O 1
ATOM 670 N N . LEU A 1 84 ? -0.175 10.176 18.711 1.00 98.25 84 LEU A N 1
ATOM 671 C CA . LEU A 1 84 ? 0.599 10.991 19.649 1.00 98.25 84 LEU A CA 1
ATOM 672 C C . LEU A 1 84 ? -0.240 12.122 20.241 1.00 98.25 84 LEU A C 1
ATOM 674 O O . LEU A 1 84 ? -0.188 12.331 21.445 1.00 98.25 84 LEU A O 1
ATOM 678 N N . ALA A 1 85 ? -1.101 12.765 19.450 1.00 98.44 85 ALA A N 1
ATOM 679 C CA . ALA A 1 85 ? -2.045 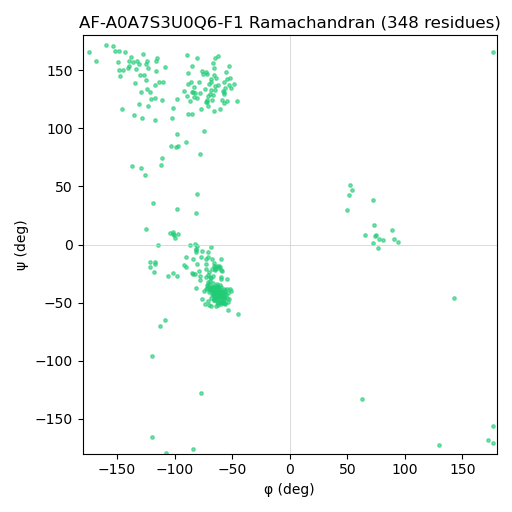13.748 19.974 1.00 98.44 85 ALA A CA 1
ATOM 680 C C . ALA A 1 85 ? -2.951 13.172 21.078 1.00 98.44 85 ALA A C 1
ATOM 682 O O . ALA A 1 85 ? -3.117 13.785 22.132 1.00 98.44 85 ALA A O 1
ATOM 683 N N . GLN A 1 86 ? -3.525 11.986 20.847 1.00 97.25 86 GLN A N 1
ATOM 684 C CA . GLN A 1 86 ? -4.383 11.305 21.824 1.00 97.25 86 GLN A CA 1
ATOM 685 C C . GLN A 1 86 ? -3.601 10.830 23.052 1.00 97.25 86 GLN A C 1
ATOM 687 O O . GLN A 1 86 ? -4.127 10.845 24.166 1.00 97.25 86 GLN A O 1
ATOM 692 N N . LEU A 1 87 ? -2.360 10.383 22.853 1.00 96.06 87 LEU A N 1
ATOM 693 C CA . LEU A 1 87 ? -1.470 9.973 23.930 1.00 96.06 87 LEU A CA 1
ATOM 694 C C . LEU A 1 87 ? -1.132 11.165 24.830 1.00 96.06 87 LEU A C 1
ATOM 696 O O . LEU A 1 87 ? -1.380 11.081 26.029 1.00 96.06 87 LEU A O 1
ATOM 700 N N . SER A 1 88 ? -0.663 12.272 24.247 1.00 96.12 88 SER A N 1
ATOM 701 C CA . SER A 1 88 ? -0.323 13.510 24.956 1.00 96.12 88 SER A CA 1
ATOM 702 C C . SER A 1 88 ? -1.509 14.059 25.745 1.00 96.12 88 SER A C 1
ATOM 704 O O . SER A 1 88 ? -1.366 14.415 26.912 1.00 96.12 88 SER A O 1
ATOM 706 N N . GLU A 1 89 ? -2.711 14.044 25.162 1.00 95.19 89 GLU A N 1
ATOM 707 C CA . GLU A 1 89 ? -3.932 14.464 25.857 1.00 95.19 89 GLU A CA 1
ATOM 708 C C . GLU A 1 89 ? -4.231 13.584 27.080 1.00 95.19 89 GLU A C 1
ATOM 710 O O . GLU A 1 89 ? -4.565 14.091 28.150 1.00 95.19 89 GLU A O 1
ATOM 715 N N . ARG A 1 90 ? -4.048 12.264 26.960 1.00 93.38 90 ARG A N 1
ATOM 716 C CA . ARG A 1 90 ? -4.255 11.325 28.073 1.00 93.38 90 ARG A CA 1
ATOM 717 C C . ARG A 1 90 ? -3.190 11.438 29.157 1.00 93.38 90 ARG A C 1
ATOM 719 O O . ARG A 1 90 ? -3.508 11.191 30.318 1.00 93.38 90 ARG A O 1
ATOM 726 N N . THR A 1 91 ? -1.955 11.780 28.802 1.00 92.25 91 THR A N 1
ATOM 727 C CA . THR A 1 91 ? -0.849 11.965 29.755 1.00 92.25 91 THR A CA 1
ATOM 728 C C . THR A 1 91 ? -0.792 13.377 30.344 1.00 92.25 91 THR A C 1
ATOM 730 O O . THR A 1 91 ? 0.056 13.633 31.191 1.00 92.25 91 THR A O 1
ATOM 733 N N . GLY A 1 92 ? -1.703 14.274 29.949 1.00 91.44 92 GLY A N 1
ATOM 734 C CA . GLY A 1 92 ? -1.835 15.618 30.516 1.00 91.44 92 GLY A CA 1
ATOM 735 C C . GLY A 1 92 ? -0.985 16.699 29.841 1.00 91.44 92 GLY A C 1
ATOM 736 O O . GLY A 1 92 ? -0.892 17.802 30.374 1.00 91.44 92 GLY A O 1
ATOM 737 N N . ASP A 1 93 ? -0.399 16.424 28.674 1.00 93.62 93 ASP A N 1
ATOM 738 C CA . ASP A 1 93 ? 0.356 17.402 27.885 1.00 93.62 93 ASP A CA 1
ATOM 739 C C . ASP A 1 93 ? -0.521 18.003 26.776 1.00 93.62 93 ASP A C 1
ATOM 741 O O . ASP A 1 93 ? -0.556 17.549 25.627 1.00 93.62 93 ASP A O 1
ATOM 745 N N . GLY A 1 94 ? -1.277 19.041 27.138 1.00 95.50 94 GLY A N 1
ATOM 746 C CA . GLY A 1 94 ? -2.174 19.731 26.209 1.00 95.50 94 GLY A CA 1
ATOM 747 C C . GLY A 1 94 ? -1.453 20.481 25.081 1.00 95.50 94 GLY A C 1
ATOM 748 O O . GLY A 1 94 ? -2.029 20.636 24.000 1.00 95.50 94 GLY A O 1
ATOM 749 N N . GLY A 1 95 ? -0.210 20.919 25.313 1.00 97.00 95 GLY A N 1
ATOM 750 C CA . GLY A 1 95 ? 0.600 21.634 24.325 1.00 97.00 95 GLY A CA 1
ATOM 751 C C . GLY A 1 95 ? 1.040 20.708 23.196 1.00 97.00 95 GLY A C 1
ATOM 752 O O . GLY A 1 95 ? 0.749 20.973 22.027 1.00 97.00 95 GLY A O 1
ATOM 753 N N . GLU A 1 96 ? 1.633 19.566 23.547 1.00 96.38 96 GLU A N 1
ATOM 754 C CA . GLU A 1 96 ? 2.007 18.537 22.573 1.00 96.38 96 GLU A CA 1
ATOM 755 C C . GLU A 1 96 ? 0.780 17.960 21.862 1.00 96.38 96 GLU A C 1
ATOM 757 O O . GLU A 1 96 ? 0.791 17.781 20.641 1.00 96.38 96 GLU A O 1
ATOM 762 N N . ALA A 1 97 ? -0.326 17.751 22.586 1.00 98.12 97 ALA A N 1
ATOM 763 C CA . ALA A 1 97 ? -1.574 17.302 21.975 1.00 98.12 97 ALA A CA 1
ATOM 764 C C . ALA A 1 97 ? -2.071 18.276 20.891 1.00 98.12 97 ALA A C 1
ATOM 766 O O . ALA A 1 97 ? -2.516 17.849 19.823 1.00 98.12 97 ALA A O 1
ATOM 767 N N . ALA A 1 98 ? -2.000 19.590 21.137 1.00 98.56 98 ALA A N 1
ATOM 768 C CA . ALA A 1 98 ? -2.371 20.602 20.150 1.00 98.56 98 ALA A CA 1
ATOM 769 C C . ALA A 1 98 ? -1.440 20.585 18.928 1.00 98.56 98 ALA A C 1
ATOM 771 O O . ALA A 1 98 ? -1.941 20.561 17.801 1.00 98.56 98 ALA A O 1
ATOM 772 N N . ARG A 1 99 ? -0.122 20.505 19.148 1.00 98.25 99 ARG A N 1
ATOM 773 C CA . ARG A 1 99 ? 0.889 20.439 18.085 1.00 98.25 99 ARG A CA 1
ATOM 774 C C . ARG A 1 99 ? 0.676 19.240 17.160 1.00 98.25 99 ARG A C 1
ATOM 776 O O . ARG A 1 99 ? 0.603 19.398 15.945 1.00 98.25 99 ARG A O 1
ATOM 783 N N . TYR A 1 100 ? 0.498 18.042 17.716 1.00 98.62 100 TYR A N 1
ATOM 784 C CA . TYR A 1 100 ? 0.272 16.840 16.909 1.00 98.62 100 TYR A CA 1
ATOM 785 C C . TYR A 1 100 ? -1.085 16.838 16.187 1.00 98.62 100 TYR A C 1
ATOM 787 O O . TYR A 1 100 ? -1.197 16.272 15.099 1.00 98.62 100 TYR A O 1
ATOM 795 N N . ARG A 1 101 ? -2.118 17.501 16.733 1.00 98.75 101 ARG A N 1
ATOM 796 C CA . ARG A 1 101 ? -3.393 17.708 16.016 1.00 98.75 101 ARG A CA 1
ATOM 797 C C . ARG A 1 101 ? -3.240 18.623 14.806 1.00 98.75 101 ARG A C 1
ATOM 799 O O . ARG A 1 101 ? -3.944 18.423 13.818 1.00 98.75 101 ARG A O 1
ATOM 806 N N . GLU A 1 102 ? -2.397 19.644 14.900 1.00 98.56 102 GLU A N 1
ATOM 807 C CA . GLU A 1 102 ? -2.080 20.520 13.771 1.00 98.56 102 GLU A CA 1
ATOM 808 C C . GLU A 1 102 ? -1.280 19.769 12.704 1.00 98.56 102 GLU A C 1
ATOM 810 O O . GLU A 1 102 ? -1.667 19.783 11.537 1.00 98.56 102 GLU A O 1
ATOM 815 N N . GLU A 1 103 ? -0.261 19.012 13.116 1.00 98.44 103 GLU A N 1
ATOM 816 C CA . GLU A 1 103 ? 0.532 18.163 12.221 1.00 98.44 103 GLU A CA 1
ATOM 817 C C . GLU A 1 103 ? -0.347 17.148 11.470 1.00 98.44 103 GLU A C 1
ATOM 819 O O . GLU A 1 103 ? -0.282 17.048 10.245 1.00 98.44 103 GLU A O 1
ATOM 824 N N . HIS A 1 104 ? -1.248 16.457 12.180 1.00 98.75 104 HIS A N 1
ATOM 825 C CA . HIS A 1 104 ? -2.217 15.547 11.569 1.00 98.75 104 HIS A CA 1
ATOM 826 C C . HIS A 1 104 ? -3.095 16.253 10.524 1.00 98.75 104 HIS A C 1
ATOM 828 O O . HIS A 1 104 ? -3.286 15.738 9.423 1.00 98.75 104 HIS A O 1
ATOM 834 N N . ARG A 1 105 ? -3.606 17.454 10.835 1.00 98.69 105 ARG A N 1
ATOM 835 C CA . ARG A 1 105 ? -4.407 18.248 9.889 1.00 98.69 105 ARG A CA 1
ATOM 836 C C . ARG A 1 105 ? -3.609 18.624 8.640 1.00 98.69 105 ARG A C 1
ATOM 838 O O . ARG A 1 105 ? -4.139 18.509 7.537 1.00 98.69 105 ARG A O 1
ATOM 845 N N . ALA A 1 106 ? -2.350 19.026 8.796 1.00 98.62 106 ALA A N 1
ATOM 846 C CA . ALA A 1 106 ? -1.476 19.357 7.674 1.00 98.62 106 ALA A CA 1
ATOM 847 C C . ALA A 1 106 ? -1.184 18.131 6.787 1.00 98.62 106 ALA A C 1
ATOM 849 O O . ALA A 1 106 ? -1.201 18.226 5.559 1.00 98.62 106 ALA A O 1
ATOM 850 N N . GLN A 1 107 ? -1.006 16.956 7.393 1.00 98.75 107 GLN A N 1
ATOM 851 C CA . GLN A 1 107 ? -0.820 15.694 6.675 1.00 98.75 107 GLN A CA 1
ATOM 852 C C . GLN A 1 107 ? -2.075 15.268 5.899 1.00 98.75 107 GLN A C 1
ATOM 854 O O . GLN A 1 107 ? -1.954 14.824 4.758 1.00 98.75 107 GLN A O 1
ATOM 859 N N . LEU A 1 108 ? -3.279 15.451 6.458 1.00 98.69 108 LEU A N 1
ATOM 860 C CA . LEU A 1 108 ? -4.531 15.207 5.725 1.00 98.69 108 LEU A CA 1
ATOM 861 C C . LEU A 1 108 ? -4.724 16.191 4.562 1.00 98.69 108 LEU A C 1
ATOM 863 O O . LEU A 1 108 ? -5.155 15.789 3.485 1.00 98.69 108 LEU A O 1
ATOM 867 N N . ALA A 1 109 ? -4.359 17.464 4.734 1.00 98.44 109 ALA A N 1
ATOM 868 C CA . ALA A 1 109 ? -4.389 18.429 3.635 1.00 98.44 109 ALA A CA 1
ATOM 869 C C . ALA A 1 109 ? -3.413 18.037 2.508 1.00 98.44 109 ALA A C 1
ATOM 871 O O . ALA A 1 109 ? -3.771 18.082 1.331 1.00 98.44 109 ALA A O 1
ATOM 872 N N . SER A 1 110 ? -2.206 17.586 2.866 1.00 98.38 110 SER A N 1
ATOM 873 C CA . SER A 1 110 ? -1.211 17.068 1.917 1.00 98.38 110 SER A CA 1
ATOM 874 C C . SER A 1 110 ? -1.704 15.819 1.177 1.00 98.38 110 SER A C 1
ATOM 876 O O . SER A 1 110 ? -1.506 15.703 -0.033 1.00 98.38 110 SER A O 1
ATOM 878 N N . LEU A 1 111 ? -2.404 14.914 1.871 1.00 98.44 111 LEU A N 1
ATOM 879 C CA . LEU A 1 111 ? -3.004 13.717 1.278 1.00 98.44 111 LEU A CA 1
ATOM 880 C C . LEU A 1 111 ? -3.944 14.086 0.119 1.00 98.44 111 LEU A C 1
ATOM 882 O O . LEU A 1 111 ? -3.778 13.583 -0.993 1.00 98.44 111 LEU A O 1
ATOM 886 N N . GLU A 1 112 ? -4.874 15.012 0.354 1.00 97.81 112 GLU A N 1
ATOM 887 C CA . GLU A 1 112 ? -5.802 15.483 -0.682 1.00 97.81 112 GLU A CA 1
ATOM 888 C C . GLU A 1 112 ? -5.086 16.250 -1.799 1.00 97.81 112 GLU A C 1
ATOM 890 O O . GLU A 1 112 ? -5.376 16.066 -2.979 1.00 97.81 112 GLU A O 1
ATOM 895 N N . GLN A 1 113 ? -4.110 17.090 -1.453 1.00 97.75 113 GLN A N 1
ATOM 896 C CA . GLN A 1 113 ? -3.423 17.937 -2.426 1.00 97.75 113 GLN A CA 1
ATOM 897 C C . GLN A 1 113 ? -2.492 17.156 -3.365 1.00 97.75 113 GLN A C 1
ATOM 899 O O . GLN A 1 113 ? -2.294 17.550 -4.519 1.00 97.75 113 GLN A O 1
ATOM 904 N N . HIS A 1 114 ? -1.838 16.110 -2.861 1.00 98.00 114 HIS A N 1
ATOM 905 C CA . HIS A 1 114 ? -0.691 15.500 -3.535 1.00 98.00 114 HIS A CA 1
ATOM 906 C C . HIS A 1 114 ? -0.886 14.055 -3.964 1.00 98.00 114 HIS A C 1
ATOM 908 O O . HIS A 1 114 ? -0.090 13.597 -4.789 1.00 98.00 114 HIS A O 1
ATOM 914 N N . HIS A 1 115 ? -1.891 13.369 -3.419 1.00 98.62 115 HIS A N 1
ATOM 915 C CA . HIS A 1 115 ? -2.114 11.952 -3.681 1.00 98.62 115 HIS A CA 1
ATOM 916 C C . HIS A 1 115 ? -3.484 11.642 -4.278 1.00 98.62 115 HIS A C 1
ATOM 918 O O . HIS A 1 115 ? -3.631 10.578 -4.876 1.00 98.62 115 HIS A O 1
ATOM 924 N N . TRP A 1 116 ? -4.477 12.528 -4.157 1.00 98.56 116 TRP A N 1
ATOM 925 C CA . TRP A 1 116 ? -5.756 12.338 -4.835 1.00 98.56 116 TRP A CA 1
ATOM 926 C C . TRP A 1 116 ? -5.620 12.579 -6.343 1.00 98.56 116 TRP A C 1
ATOM 928 O O . TRP A 1 116 ? -5.247 13.666 -6.788 1.00 98.56 116 TRP A O 1
ATOM 938 N N . SER A 1 117 ? -5.968 11.573 -7.146 1.00 98.06 117 SER A N 1
ATOM 939 C CA . SER A 1 117 ? -6.042 11.692 -8.602 1.00 98.06 117 SER A CA 1
ATOM 940 C C . SER A 1 117 ? -7.501 11.820 -9.053 1.00 98.06 117 SER A C 1
ATOM 942 O O . SER A 1 117 ? -8.221 10.818 -9.049 1.00 98.06 117 SER A O 1
ATOM 944 N N . PRO A 1 118 ? -7.956 13.002 -9.519 1.00 96.94 118 PRO A N 1
ATOM 945 C CA . PRO A 1 118 ? -9.337 13.180 -9.974 1.00 96.94 118 PRO A CA 1
ATOM 946 C C . PRO A 1 118 ? -9.710 12.281 -11.158 1.00 96.94 118 PRO A C 1
ATOM 948 O O . PRO A 1 118 ? -10.839 11.807 -11.240 1.00 96.94 118 PRO A O 1
ATOM 951 N N . GLY A 1 119 ? -8.757 12.029 -12.066 1.00 96.19 119 GLY A N 1
ATOM 952 C CA . GLY A 1 119 ? -8.978 11.188 -13.245 1.00 96.19 119 GLY A CA 1
ATOM 953 C C . GLY A 1 119 ? -9.153 9.709 -12.903 1.00 96.19 119 GLY A C 1
ATOM 954 O O . GLY A 1 119 ? -9.944 9.025 -13.542 1.00 96.19 119 GLY A O 1
ATOM 955 N N . LEU A 1 120 ? -8.455 9.231 -11.870 1.00 96.44 120 LEU A N 1
ATOM 956 C CA . LEU A 1 120 ? -8.547 7.841 -11.408 1.00 96.44 120 LEU A CA 1
ATOM 957 C C . LEU A 1 120 ? -9.607 7.651 -10.323 1.00 96.44 120 LEU A C 1
ATOM 959 O O . LEU A 1 120 ? -9.997 6.519 -10.059 1.00 96.44 120 LEU A O 1
ATOM 963 N N . ARG A 1 121 ? -10.037 8.746 -9.679 1.00 98.00 121 ARG A N 1
ATOM 964 C CA . ARG A 1 121 ? -10.857 8.748 -8.459 1.00 98.00 121 ARG A CA 1
ATOM 965 C C . ARG A 1 121 ? -10.259 7.858 -7.365 1.00 98.00 121 ARG A C 1
ATOM 967 O O . ARG A 1 121 ? -10.961 7.096 -6.709 1.00 98.00 121 ARG A O 1
ATOM 974 N N . ALA A 1 122 ? -8.942 7.937 -7.201 1.00 98.44 122 ALA A N 1
ATOM 975 C CA . ALA A 1 122 ? -8.192 7.111 -6.265 1.00 98.44 122 ALA A CA 1
ATOM 976 C C . ALA A 1 122 ? -6.960 7.848 -5.737 1.00 98.44 122 ALA A C 1
ATOM 978 O O . ALA A 1 122 ? -6.422 8.743 -6.400 1.00 98.44 122 ALA A O 1
ATOM 979 N N . TYR A 1 123 ? -6.483 7.422 -4.566 1.00 98.81 123 TYR A N 1
ATOM 980 C CA . TYR A 1 123 ? -5.209 7.879 -4.026 1.00 98.81 123 TYR A CA 1
ATOM 981 C C . TYR A 1 123 ? -4.049 7.080 -4.626 1.00 98.81 123 TYR A C 1
ATOM 983 O O . TYR A 1 123 ? -4.114 5.852 -4.739 1.00 98.81 123 TYR A O 1
ATOM 991 N N . CYS A 1 124 ? -2.988 7.782 -5.017 1.00 98.69 124 CYS A N 1
ATOM 992 C CA . CYS A 1 124 ? -1.836 7.206 -5.702 1.00 98.69 124 CYS A CA 1
ATOM 993 C C . CYS A 1 124 ? -0.521 7.737 -5.127 1.00 98.69 124 CYS A C 1
ATOM 995 O O . CYS A 1 124 ? -0.455 8.851 -4.605 1.00 98.69 124 CYS A O 1
ATOM 997 N N . ASP A 1 125 ? 0.554 6.979 -5.316 1.00 98.81 125 ASP A N 1
ATOM 998 C CA . ASP A 1 125 ? 1.901 7.548 -5.276 1.00 98.81 125 ASP A CA 1
ATOM 999 C C . ASP A 1 125 ? 2.069 8.597 -6.390 1.00 98.81 125 ASP A C 1
ATOM 1001 O O . ASP A 1 125 ? 1.336 8.617 -7.385 1.00 98.81 125 ASP A O 1
ATOM 1005 N N . TRP A 1 126 ? 3.080 9.452 -6.253 1.00 98.56 126 TRP A N 1
ATOM 1006 C CA . TRP A 1 126 ? 3.504 10.378 -7.303 1.00 98.56 126 TRP A CA 1
ATOM 1007 C C . TRP A 1 126 ? 4.983 10.199 -7.617 1.00 98.56 126 TRP A C 1
ATOM 1009 O O . TRP A 1 126 ? 5.795 10.073 -6.704 1.00 98.56 126 TRP A O 1
ATOM 1019 N N . GLY A 1 127 ? 5.362 10.291 -8.891 1.00 98.06 127 GLY A N 1
ATOM 1020 C CA . GLY A 1 127 ? 6.769 10.339 -9.282 1.00 98.06 127 GLY A CA 1
ATOM 1021 C C . GLY A 1 127 ? 6.982 10.358 -10.791 1.00 98.06 127 GLY A C 1
ATOM 1022 O O . GLY A 1 127 ? 6.038 10.484 -11.574 1.00 98.06 127 GLY A O 1
ATOM 1023 N N . ARG A 1 128 ? 8.245 10.203 -11.205 1.00 97.75 128 ARG A N 1
ATOM 1024 C CA . ARG A 1 128 ? 8.626 10.083 -12.615 1.00 97.75 128 ARG A CA 1
ATOM 1025 C C . ARG A 1 128 ? 8.248 8.693 -13.126 1.00 97.75 128 ARG A C 1
ATOM 1027 O O . ARG A 1 128 ? 8.961 7.711 -12.913 1.00 97.75 128 ARG A O 1
ATOM 1034 N N . HIS A 1 129 ? 7.104 8.596 -13.789 1.00 97.50 129 HIS A N 1
ATOM 1035 C CA . HIS A 1 129 ? 6.460 7.319 -14.078 1.00 97.50 129 HIS A CA 1
ATOM 1036 C C . HIS A 1 129 ? 5.870 7.275 -15.493 1.00 97.50 129 HIS A C 1
ATOM 1038 O O . HIS A 1 129 ? 5.643 8.310 -16.123 1.00 97.50 129 HIS A O 1
ATOM 1044 N N . ALA A 1 130 ? 5.669 6.069 -16.018 1.00 96.31 130 ALA A N 1
ATOM 1045 C CA . ALA A 1 130 ? 5.020 5.813 -17.294 1.00 96.31 130 ALA A CA 1
ATOM 1046 C C . ALA A 1 130 ? 3.903 4.776 -17.112 1.00 96.31 130 ALA A C 1
ATOM 1048 O O . ALA A 1 130 ? 4.190 3.591 -16.969 1.00 96.31 130 ALA A O 1
ATOM 1049 N N . ASN A 1 131 ? 2.646 5.226 -17.202 1.00 92.62 131 ASN A N 1
ATOM 1050 C CA . ASN A 1 131 ? 1.454 4.367 -17.100 1.00 92.62 131 ASN A CA 1
ATOM 1051 C C . ASN A 1 131 ? 1.261 3.450 -18.325 1.00 92.62 131 ASN A C 1
ATOM 1053 O O . ASN A 1 131 ? 0.365 2.614 -18.358 1.00 92.62 131 ASN A O 1
ATOM 1057 N N . ALA A 1 132 ? 2.079 3.616 -19.367 1.00 94.06 132 ALA A N 1
ATOM 1058 C CA . ALA A 1 132 ? 2.052 2.786 -20.558 1.00 94.06 132 ALA A CA 1
ATOM 1059 C C . ALA A 1 132 ? 3.465 2.363 -20.949 1.00 94.06 132 ALA A C 1
ATOM 1061 O O . ALA A 1 132 ? 4.443 3.088 -20.757 1.00 94.06 132 ALA A O 1
ATOM 1062 N N . GLY A 1 133 ? 3.569 1.206 -21.585 1.00 93.44 133 GLY A N 1
ATOM 1063 C CA . GLY A 1 133 ? 4.827 0.685 -22.085 1.00 93.44 133 GLY A CA 1
ATOM 1064 C C . GLY A 1 133 ? 4.660 -0.737 -22.582 1.00 93.44 133 GLY A C 1
ATOM 1065 O O . GLY A 1 133 ? 3.547 -1.235 -22.737 1.00 93.44 133 GLY A O 1
ATOM 1066 N N . ARG A 1 134 ? 5.788 -1.386 -22.839 1.00 93.88 134 ARG A N 1
ATOM 1067 C CA . ARG A 1 134 ? 5.835 -2.818 -23.130 1.00 93.88 134 ARG A CA 1
ATOM 1068 C C . ARG A 1 134 ? 7.096 -3.420 -22.546 1.00 93.88 134 ARG A C 1
ATOM 1070 O O . ARG A 1 134 ? 8.126 -2.750 -22.472 1.00 93.88 134 ARG A O 1
ATOM 1077 N N . PHE A 1 135 ? 7.023 -4.686 -22.172 1.00 92.69 135 PHE A N 1
ATOM 1078 C CA . PHE A 1 135 ? 8.216 -5.445 -21.836 1.00 92.69 135 PHE A CA 1
ATOM 1079 C C . PHE A 1 135 ? 8.851 -5.964 -23.121 1.00 92.69 135 PHE A C 1
ATOM 1081 O O . PHE A 1 135 ? 8.169 -6.536 -23.969 1.00 92.69 135 PHE A O 1
ATOM 1088 N N . VAL A 1 136 ? 10.151 -5.741 -23.263 1.00 92.56 136 VAL A N 1
ATOM 1089 C CA . VAL A 1 136 ? 10.961 -6.295 -24.347 1.00 92.56 136 VAL A CA 1
ATOM 1090 C C . VAL A 1 136 ? 11.902 -7.339 -23.766 1.00 92.56 136 VAL A C 1
ATOM 1092 O O . VAL A 1 136 ? 12.435 -7.145 -22.674 1.00 92.56 136 VAL A O 1
ATOM 1095 N N . GLN A 1 137 ? 12.083 -8.449 -24.475 1.00 92.12 137 GLN A N 1
ATOM 1096 C CA . GLN A 1 137 ? 13.086 -9.449 -24.123 1.00 92.12 137 GLN A CA 1
ATOM 1097 C C . GLN A 1 137 ? 14.409 -9.043 -24.759 1.00 92.12 137 GLN A C 1
ATOM 1099 O O . GLN A 1 137 ? 14.472 -8.825 -25.967 1.00 92.12 137 GLN A O 1
ATOM 1104 N N . LEU A 1 138 ? 15.443 -8.904 -23.938 1.00 92.31 138 LEU A N 1
ATOM 1105 C CA . LEU A 1 138 ? 16.791 -8.566 -24.377 1.00 92.31 138 LEU A CA 1
ATOM 1106 C C . LEU A 1 138 ? 17.711 -9.751 -24.119 1.00 92.31 138 LEU A C 1
ATOM 1108 O O . LEU A 1 138 ? 17.609 -10.388 -23.071 1.00 92.31 138 LEU A O 1
ATOM 1112 N N . VAL A 1 139 ? 18.619 -10.030 -25.048 1.00 94.00 139 VAL A N 1
ATOM 1113 C CA . VAL A 1 139 ? 19.606 -11.102 -24.893 1.00 94.00 139 VAL A CA 1
ATOM 1114 C C . VAL A 1 139 ? 20.665 -10.663 -23.892 1.00 94.00 139 VAL A C 1
ATOM 1116 O O . VAL A 1 139 ? 21.167 -9.539 -23.966 1.00 94.00 139 VAL A O 1
ATOM 1119 N N . VAL A 1 140 ? 21.011 -11.545 -22.956 1.00 93.56 140 VAL A N 1
ATOM 1120 C CA . VAL A 1 140 ? 22.097 -11.304 -22.009 1.00 93.56 140 VAL A CA 1
ATOM 1121 C C . VAL A 1 140 ? 23.424 -11.680 -22.661 1.00 93.56 140 VAL A C 1
ATOM 1123 O O . VAL A 1 140 ? 23.602 -12.789 -23.158 1.00 93.56 140 VAL A O 1
ATOM 1126 N N . VAL A 1 141 ? 24.371 -10.750 -22.642 1.00 95.12 141 VAL A N 1
ATOM 1127 C CA . VAL A 1 141 ? 25.718 -10.898 -23.195 1.00 95.12 141 VAL A CA 1
ATOM 1128 C C . VAL A 1 141 ? 26.768 -10.624 -22.130 1.00 95.12 141 VAL A C 1
ATOM 1130 O O . VAL A 1 141 ? 26.509 -9.931 -21.144 1.00 95.12 141 VAL A O 1
ATOM 1133 N N . LYS A 1 142 ? 27.975 -11.147 -22.337 1.00 96.19 142 LYS A N 1
ATOM 1134 C CA . LYS A 1 142 ? 29.150 -10.817 -21.537 1.00 96.19 142 LYS A CA 1
ATOM 1135 C C . LYS A 1 142 ? 29.986 -9.765 -22.268 1.00 96.19 142 LYS A C 1
ATOM 1137 O O . LYS A 1 142 ? 30.386 -9.970 -23.413 1.00 96.19 142 LYS A O 1
ATOM 1142 N N . CYS A 1 143 ? 30.255 -8.653 -21.593 1.00 95.69 143 CYS A N 1
ATOM 1143 C CA . CYS A 1 143 ? 31.083 -7.552 -22.079 1.00 95.69 143 CYS A CA 1
ATOM 1144 C C . CYS A 1 143 ? 32.318 -7.409 -21.178 1.00 95.69 143 CYS A C 1
ATOM 1146 O O . CYS A 1 143 ? 32.194 -7.491 -19.960 1.00 95.69 143 CYS A O 1
ATOM 1148 N N . GLY A 1 144 ? 33.503 -7.205 -21.747 1.00 96.25 144 GLY A N 1
ATOM 1149 C CA . GLY A 1 144 ? 34.777 -7.088 -21.038 1.00 96.25 144 GLY A CA 1
ATOM 1150 C C . GLY A 1 144 ? 35.427 -5.712 -21.165 1.00 96.25 144 GLY A C 1
ATOM 1151 O O . GLY A 1 144 ? 35.131 -4.950 -22.088 1.00 96.25 144 GLY A O 1
ATOM 1152 N N . THR A 1 145 ? 36.340 -5.393 -20.251 1.00 96.81 145 THR A N 1
ATOM 1153 C CA . THR A 1 145 ? 37.197 -4.203 -20.358 1.00 96.81 145 THR A CA 1
ATOM 1154 C C . THR A 1 145 ? 38.146 -4.294 -21.555 1.00 96.81 145 THR A C 1
ATOM 1156 O O . THR A 1 145 ? 38.408 -5.378 -22.089 1.00 96.81 145 THR A O 1
ATOM 1159 N N . ALA A 1 146 ? 38.666 -3.140 -21.987 1.00 94.31 146 ALA A N 1
ATOM 1160 C CA . ALA A 1 146 ? 39.604 -3.052 -23.108 1.00 94.31 146 ALA A CA 1
ATOM 1161 C C . ALA A 1 146 ? 40.927 -3.792 -22.836 1.00 94.31 146 ALA A C 1
ATOM 1163 O O . ALA A 1 146 ? 41.492 -4.388 -23.746 1.00 94.31 146 ALA A O 1
ATOM 1164 N N . ASP A 1 147 ? 41.379 -3.797 -21.580 1.00 94.69 147 ASP A N 1
ATOM 1165 C CA . ASP A 1 147 ? 42.568 -4.521 -21.112 1.00 94.69 147 ASP A CA 1
ATOM 1166 C C . ASP A 1 147 ? 42.308 -6.013 -20.824 1.00 94.69 147 ASP A C 1
ATOM 1168 O O . ASP A 1 147 ? 43.237 -6.764 -20.545 1.00 94.69 147 ASP A O 1
ATOM 1172 N N . GLY A 1 148 ? 41.047 -6.458 -20.887 1.00 92.56 148 GLY A N 1
ATOM 1173 C CA . GLY A 1 148 ? 40.643 -7.830 -20.587 1.00 92.56 148 GLY A CA 1
ATOM 1174 C C . GLY A 1 148 ? 40.644 -8.211 -19.102 1.00 92.56 148 GLY A C 1
ATOM 1175 O O . GLY A 1 148 ? 40.415 -9.381 -18.805 1.00 92.56 148 GLY A O 1
ATOM 1176 N N . GLY A 1 149 ? 40.866 -7.264 -18.184 1.00 94.38 149 GLY A N 1
ATOM 1177 C CA . GLY A 1 149 ? 40.962 -7.517 -16.743 1.00 94.38 149 GLY A CA 1
ATOM 1178 C C . GLY A 1 149 ? 39.637 -7.832 -16.040 1.00 94.38 149 GLY A C 1
ATOM 1179 O O . GLY A 1 149 ? 39.644 -8.447 -14.974 1.00 94.38 149 GLY A O 1
ATOM 1180 N N . SER A 1 150 ? 38.491 -7.448 -16.612 1.00 96.62 150 SER A N 1
ATOM 1181 C CA . SER A 1 150 ? 37.1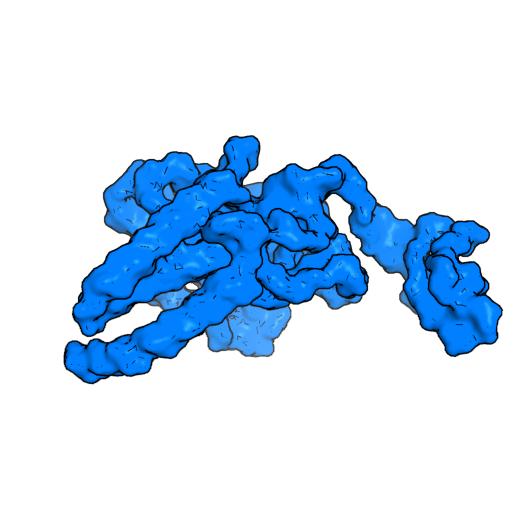79 -7.747 -16.026 1.00 96.62 150 SER A CA 1
ATOM 1182 C C . SER A 1 150 ? 36.076 -7.935 -17.070 1.00 96.62 150 SER A C 1
ATOM 1184 O O . SER A 1 150 ? 36.239 -7.619 -18.254 1.00 96.62 150 SER A O 1
ATOM 1186 N N . ALA A 1 151 ? 34.934 -8.475 -16.626 1.00 95.31 151 ALA A N 1
ATOM 1187 C CA . ALA A 1 151 ? 33.751 -8.652 -17.456 1.00 95.31 151 ALA A CA 1
ATOM 1188 C C . ALA A 1 151 ? 32.438 -8.508 -16.674 1.00 95.31 151 ALA A C 1
ATOM 1190 O O . ALA A 1 151 ? 32.313 -8.974 -15.542 1.00 95.31 151 ALA A O 1
ATOM 1191 N N . VAL A 1 152 ? 31.422 -7.951 -17.330 1.00 94.12 152 VAL A N 1
ATOM 1192 C CA . VAL A 1 152 ? 30.071 -7.716 -16.802 1.00 94.12 152 VAL A CA 1
ATOM 1193 C C . VAL A 1 152 ? 29.015 -8.345 -17.698 1.00 94.12 152 VAL A C 1
ATOM 1195 O O . VAL A 1 152 ? 29.234 -8.569 -18.889 1.00 94.12 152 VAL A O 1
ATOM 1198 N N . GLU A 1 153 ? 27.859 -8.645 -17.115 1.00 93.31 153 GLU A N 1
ATOM 1199 C CA . GLU A 1 153 ? 26.662 -8.958 -17.891 1.00 93.31 153 GLU A CA 1
ATOM 1200 C C . GLU A 1 153 ? 26.025 -7.667 -18.406 1.00 93.31 153 GLU A C 1
ATOM 1202 O O . GLU A 1 153 ? 25.950 -6.663 -17.696 1.00 93.31 153 GLU A O 1
ATOM 1207 N N . HIS A 1 154 ? 25.549 -7.702 -19.644 1.00 91.50 154 HIS A N 1
ATOM 1208 C CA . HIS A 1 154 ? 24.790 -6.625 -20.257 1.00 91.50 154 HIS A CA 1
ATOM 1209 C C . HIS A 1 154 ? 23.617 -7.195 -21.053 1.00 91.50 154 HIS A C 1
ATOM 1211 O O . HIS A 1 154 ? 23.606 -8.374 -21.387 1.00 91.50 154 HIS A O 1
ATOM 1217 N N . THR A 1 155 ? 22.618 -6.372 -21.355 1.00 91.69 155 THR A N 1
ATOM 1218 C CA . THR A 1 155 ? 21.440 -6.781 -22.131 1.00 91.69 155 THR A CA 1
ATOM 1219 C C . THR A 1 155 ? 21.381 -6.004 -23.433 1.00 91.69 155 THR A C 1
ATOM 1221 O O . THR A 1 155 ? 21.368 -4.774 -23.383 1.00 91.69 155 THR A O 1
ATOM 1224 N N . VAL A 1 156 ? 21.283 -6.698 -24.564 1.00 91.44 156 VAL A N 1
ATOM 1225 C CA . VAL A 1 156 ? 21.250 -6.102 -25.909 1.00 91.44 156 VAL A CA 1
ATOM 1226 C C . VAL A 1 156 ? 19.990 -6.524 -26.662 1.00 91.44 156 VAL A C 1
ATOM 1228 O O . VAL A 1 156 ? 19.429 -7.592 -26.415 1.00 91.44 156 VAL A O 1
ATOM 1231 N N . SER A 1 157 ? 19.523 -5.676 -27.577 1.00 88.25 157 SER A N 1
ATOM 1232 C CA . SER A 1 157 ? 18.384 -5.992 -28.450 1.00 88.25 157 SER A CA 1
ATOM 1233 C C . SER A 1 157 ? 18.756 -6.909 -29.613 1.00 88.25 157 SER A C 1
ATOM 1235 O O . SER A 1 157 ? 17.892 -7.622 -30.107 1.00 88.25 157 SER A O 1
ATOM 1237 N N . ASP A 1 158 ? 20.019 -6.878 -30.042 1.00 87.25 158 ASP A N 1
ATOM 1238 C CA . ASP A 1 158 ? 20.552 -7.686 -31.137 1.00 87.25 158 ASP A CA 1
ATOM 1239 C C . ASP A 1 158 ? 21.913 -8.276 -30.712 1.00 87.25 158 ASP A C 1
ATOM 1241 O O . ASP A 1 158 ? 22.867 -7.517 -30.514 1.00 87.25 158 ASP A O 1
ATOM 1245 N N . PRO A 1 159 ? 22.021 -9.603 -30.513 1.00 82.62 159 PRO A N 1
ATOM 1246 C CA . PRO A 1 159 ? 23.280 -10.240 -30.142 1.00 82.62 159 PRO A CA 1
ATOM 1247 C C . PRO A 1 159 ? 24.299 -10.305 -31.289 1.00 82.62 159 PRO A C 1
ATOM 1249 O O . PRO A 1 159 ? 25.478 -10.507 -31.005 1.00 82.62 159 PRO A O 1
ATOM 1252 N N . GLU A 1 160 ? 23.892 -10.123 -32.551 1.00 84.06 160 GLU A N 1
ATOM 1253 C CA . GLU A 1 160 ? 24.813 -10.061 -33.698 1.00 84.06 160 GLU A CA 1
ATOM 1254 C C . GLU A 1 160 ? 25.494 -8.690 -33.807 1.00 84.06 160 GLU A C 1
ATOM 1256 O O . GLU A 1 160 ? 26.577 -8.561 -34.381 1.00 84.06 160 GLU A O 1
ATOM 1261 N N . ARG A 1 161 ? 24.876 -7.656 -33.221 1.00 85.12 161 ARG A N 1
ATOM 1262 C CA . ARG A 1 161 ? 25.400 -6.285 -33.141 1.00 85.12 161 ARG A CA 1
ATOM 1263 C C . ARG A 1 161 ? 25.350 -5.760 -31.699 1.00 85.12 161 ARG A C 1
ATOM 1265 O O . ARG A 1 161 ? 24.600 -4.826 -31.407 1.00 85.12 161 ARG A O 1
ATOM 1272 N N . PRO A 1 162 ? 26.134 -6.353 -30.784 1.00 83.62 162 PRO A N 1
ATOM 1273 C CA . PRO A 1 162 ? 26.050 -6.053 -29.363 1.00 83.62 162 PRO A CA 1
ATOM 1274 C C . PRO A 1 162 ? 26.610 -4.659 -29.046 1.00 83.62 162 PRO A C 1
ATOM 1276 O O . PRO A 1 162 ? 27.782 -4.376 -29.294 1.00 83.62 162 PRO A O 1
ATOM 1279 N N . ASP A 1 163 ? 25.782 -3.805 -28.441 1.00 89.81 163 ASP A N 1
ATOM 1280 C CA . ASP A 1 163 ? 26.193 -2.498 -27.915 1.00 89.81 163 ASP A CA 1
ATOM 1281 C C . ASP A 1 163 ? 26.634 -2.640 -26.452 1.00 89.81 163 ASP A C 1
ATOM 1283 O O . ASP A 1 163 ? 25.831 -2.578 -25.519 1.00 89.81 163 ASP A O 1
ATOM 1287 N N . CYS A 1 164 ? 27.918 -2.934 -26.250 1.00 91.25 164 CYS A N 1
ATOM 1288 C CA . CYS A 1 164 ? 28.492 -3.058 -24.916 1.00 91.25 164 CYS A CA 1
ATOM 1289 C C . CYS A 1 164 ? 28.710 -1.677 -24.259 1.00 91.25 164 CYS A C 1
ATOM 1291 O O . CYS A 1 164 ? 29.060 -0.703 -24.928 1.00 91.25 164 CYS A O 1
ATOM 1293 N N . PRO A 1 165 ? 28.565 -1.564 -22.924 1.00 93.06 165 PRO A N 1
ATOM 1294 C CA . PRO A 1 165 ? 28.701 -0.288 -22.232 1.00 93.06 165 PRO A CA 1
ATOM 1295 C C . PRO A 1 165 ? 30.134 0.248 -22.320 1.00 93.06 165 PRO A C 1
ATOM 1297 O O . PRO A 1 165 ? 31.096 -0.515 -22.320 1.00 93.06 165 PRO A O 1
ATOM 1300 N N . ARG A 1 166 ? 30.298 1.578 -22.274 1.00 93.44 166 ARG A N 1
ATOM 1301 C CA . ARG A 1 166 ? 31.618 2.241 -22.369 1.00 93.44 166 ARG A CA 1
ATOM 1302 C C . ARG A 1 166 ? 32.654 1.749 -21.352 1.00 93.44 166 ARG A C 1
ATOM 1304 O O . ARG A 1 166 ? 33.841 1.791 -21.644 1.00 93.44 166 ARG A O 1
ATOM 1311 N N . SER A 1 167 ? 32.221 1.303 -20.172 1.00 93.88 167 SER A N 1
ATOM 1312 C CA . SER A 1 167 ? 33.114 0.739 -19.150 1.00 93.88 167 SER A CA 1
ATOM 1313 C C . SER A 1 167 ? 33.674 -0.636 -19.528 1.00 93.88 167 SER A C 1
ATOM 1315 O O . SER A 1 167 ? 34.747 -0.999 -19.064 1.00 93.88 167 SER A O 1
ATOM 1317 N N . HIS A 1 168 ? 32.964 -1.391 -20.370 1.00 96.19 168 HIS A N 1
ATOM 1318 C CA . HIS A 1 168 ? 33.328 -2.731 -20.823 1.00 96.19 168 HIS A CA 1
ATOM 1319 C C . HIS A 1 168 ? 33.054 -2.849 -22.330 1.00 96.19 168 HIS A C 1
ATOM 1321 O O . HIS A 1 168 ? 32.135 -3.560 -22.719 1.00 96.19 168 HIS A O 1
ATOM 1327 N N . PRO A 1 169 ? 33.790 -2.133 -23.199 1.00 95.44 169 PRO A N 1
ATOM 1328 C CA . PRO A 1 169 ? 33.411 -1.970 -24.604 1.00 95.44 169 PRO A CA 1
ATOM 1329 C C . PRO A 1 169 ? 33.609 -3.234 -25.454 1.00 95.44 169 PRO A C 1
ATOM 1331 O O . PRO A 1 169 ? 33.141 -3.289 -26.588 1.00 95.44 169 PRO A O 1
ATOM 1334 N N . ARG A 1 170 ? 34.319 -4.250 -24.947 1.00 95.06 170 ARG A N 1
ATOM 1335 C CA . ARG A 1 170 ? 34.647 -5.457 -25.707 1.00 95.06 170 ARG A CA 1
ATOM 1336 C C . ARG A 1 170 ? 33.546 -6.500 -25.553 1.00 95.06 170 ARG A C 1
ATOM 1338 O O . ARG A 1 170 ? 33.398 -7.078 -24.482 1.00 95.06 170 ARG A O 1
ATOM 1345 N N . PHE A 1 171 ? 32.819 -6.804 -26.620 1.00 95.50 171 PHE A N 1
ATOM 1346 C CA . PHE A 1 171 ? 31.921 -7.958 -26.626 1.00 95.50 171 PHE A CA 1
ATOM 1347 C C . PHE A 1 171 ? 32.704 -9.271 -26.495 1.00 95.50 171 PHE A C 1
ATOM 1349 O O . PHE A 1 171 ? 33.741 -9.437 -27.137 1.00 95.50 171 PHE A O 1
ATOM 1356 N N . LEU A 1 172 ? 32.210 -10.190 -25.660 1.00 94.75 172 LEU A N 1
ATOM 1357 C CA . LEU A 1 172 ? 32.810 -11.511 -25.471 1.00 94.75 172 LEU A CA 1
ATOM 1358 C C . LEU A 1 172 ? 31.945 -12.607 -26.103 1.00 94.75 172 LEU A C 1
ATOM 1360 O O . LEU A 1 172 ? 32.393 -13.266 -27.034 1.00 94.75 172 LEU A O 1
ATOM 1364 N N . PHE A 1 173 ? 30.728 -12.821 -25.594 1.00 94.19 173 PHE A N 1
ATOM 1365 C CA . PHE A 1 173 ? 29.796 -13.849 -26.081 1.00 94.19 173 PHE A CA 1
ATOM 1366 C C . PHE A 1 173 ? 28.384 -13.648 -25.497 1.00 94.19 173 PHE A C 1
ATOM 1368 O O . PHE A 1 173 ? 28.246 -13.024 -24.437 1.00 94.19 173 PHE A O 1
ATOM 1375 N N . PRO A 1 174 ? 27.324 -14.175 -26.139 1.00 95.25 174 PRO A N 1
ATOM 1376 C CA . PRO A 1 174 ? 25.999 -14.240 -25.534 1.00 95.25 174 PRO A CA 1
ATOM 1377 C C . PRO A 1 174 ? 25.926 -15.371 -24.497 1.00 95.25 174 PRO A C 1
ATOM 1379 O O . PRO A 1 174 ? 26.604 -16.390 -24.623 1.00 95.25 174 PRO A O 1
ATOM 1382 N N . LEU A 1 175 ? 25.108 -15.200 -23.459 1.00 94.31 175 LEU A N 1
ATOM 1383 C CA . LEU A 1 175 ? 24.886 -16.235 -22.449 1.00 94.31 175 LEU A CA 1
ATOM 1384 C C . LEU A 1 175 ? 23.780 -17.193 -22.893 1.00 94.31 175 LEU A C 1
ATOM 1386 O O . LEU A 1 175 ? 22.763 -16.766 -23.436 1.00 94.31 175 LEU A O 1
ATOM 1390 N N . GLY A 1 176 ? 23.978 -18.487 -22.640 1.00 93.12 176 GLY A N 1
ATOM 1391 C CA . GLY A 1 176 ? 22.972 -19.521 -22.876 1.00 93.12 176 GLY A CA 1
ATOM 1392 C C . GLY A 1 176 ? 22.006 -19.673 -21.701 1.00 93.12 176 GLY A C 1
ATOM 1393 O O . GLY A 1 176 ? 22.363 -19.406 -20.555 1.00 93.12 176 GLY A O 1
ATOM 1394 N N . ASP A 1 177 ? 20.791 -20.137 -21.976 1.00 91.81 177 ASP A N 1
ATOM 1395 C CA . ASP A 1 177 ? 19.754 -20.416 -20.967 1.00 91.81 177 ASP A CA 1
ATOM 1396 C C . ASP A 1 177 ? 19.904 -21.792 -20.282 1.00 91.81 177 ASP A C 1
ATOM 1398 O O . ASP A 1 177 ? 19.088 -22.171 -19.440 1.00 91.81 177 ASP A O 1
ATOM 1402 N N . GLY A 1 178 ? 20.930 -22.563 -20.662 1.00 90.94 178 GLY A N 1
ATOM 1403 C CA . GLY A 1 178 ? 21.163 -23.930 -20.188 1.00 90.94 178 GLY A CA 1
ATOM 1404 C C . GLY A 1 178 ? 20.272 -24.997 -20.839 1.00 90.94 178 GLY A C 1
ATOM 1405 O O . GLY A 1 178 ? 20.352 -26.161 -20.456 1.00 90.94 178 GLY A O 1
ATOM 1406 N N . LYS A 1 179 ? 19.441 -24.629 -21.822 1.00 92.25 179 LYS A N 1
ATOM 1407 C CA . LYS A 1 179 ? 18.500 -25.503 -22.551 1.00 92.25 179 LYS A CA 1
ATOM 1408 C C . LYS A 1 179 ? 18.703 -25.467 -24.072 1.00 92.25 179 LYS A C 1
ATOM 1410 O O . LYS A 1 179 ? 17.862 -25.957 -24.819 1.00 92.25 179 LYS A O 1
ATOM 1415 N N . GLY A 1 180 ? 19.826 -24.908 -24.526 1.00 89.56 180 GLY A N 1
ATOM 1416 C CA . GLY A 1 180 ? 20.165 -24.769 -25.946 1.00 89.56 180 GLY A CA 1
ATOM 1417 C C . GLY A 1 180 ? 19.682 -23.463 -26.585 1.00 89.56 180 GLY A C 1
ATOM 1418 O O . GLY A 1 180 ? 19.858 -23.289 -27.787 1.00 89.56 180 GLY A O 1
ATOM 1419 N N . GLY A 1 181 ? 19.104 -22.547 -25.802 1.00 92.56 181 GLY A N 1
ATOM 1420 C CA . GLY A 1 181 ? 18.717 -21.204 -26.223 1.00 92.56 181 GLY A CA 1
ATOM 1421 C C . GLY A 1 181 ? 19.622 -20.112 -25.648 1.00 92.56 181 GLY A C 1
ATOM 1422 O O . GLY A 1 181 ? 20.577 -20.372 -24.910 1.00 92.56 181 GLY A O 1
ATOM 1423 N N . LEU A 1 182 ? 19.307 -18.860 -25.986 1.00 93.38 182 LEU A N 1
ATOM 1424 C CA . LEU A 1 182 ? 19.948 -17.679 -25.407 1.00 93.38 182 LEU A CA 1
ATOM 1425 C C . LEU A 1 182 ? 19.218 -17.245 -24.138 1.00 93.38 182 LEU A C 1
ATOM 1427 O O . LEU A 1 182 ? 17.989 -17.190 -24.101 1.00 93.38 182 LEU A O 1
ATOM 1431 N N . LEU A 1 183 ? 19.980 -16.870 -23.115 1.00 92.94 183 LEU A N 1
ATOM 1432 C CA . LEU A 1 183 ? 19.437 -16.263 -21.913 1.00 92.94 183 LEU A CA 1
ATOM 1433 C C . LEU A 1 183 ? 18.880 -14.880 -22.257 1.00 92.94 183 LEU A C 1
ATOM 1435 O O . LEU A 1 183 ? 19.606 -14.010 -22.744 1.00 92.94 183 LEU A O 1
ATOM 1439 N N . THR A 1 184 ? 17.604 -14.652 -21.953 1.00 91.62 184 THR A N 1
ATOM 1440 C CA . THR A 1 184 ? 16.954 -13.349 -22.122 1.00 91.62 184 THR A CA 1
ATOM 1441 C C . THR A 1 184 ? 16.514 -12.762 -20.790 1.00 91.62 184 THR A C 1
ATOM 1443 O O . THR A 1 184 ? 16.133 -13.486 -19.870 1.00 91.62 184 THR A O 1
ATOM 1446 N N . ARG A 1 185 ? 16.513 -11.432 -20.692 1.00 89.69 185 ARG A N 1
ATOM 1447 C CA . ARG A 1 185 ? 15.916 -10.693 -19.577 1.00 89.69 185 ARG A CA 1
ATOM 1448 C C . ARG A 1 185 ? 14.893 -9.696 -20.090 1.00 89.69 185 ARG A C 1
ATOM 1450 O O . ARG A 1 185 ? 15.158 -8.932 -21.020 1.00 89.69 185 ARG A O 1
ATOM 1457 N N . ALA A 1 186 ? 13.735 -9.684 -19.438 1.00 91.06 186 ALA A N 1
ATOM 1458 C CA . ALA A 1 186 ? 12.712 -8.689 -19.692 1.00 91.06 186 ALA A CA 1
ATOM 1459 C C . ALA A 1 186 ? 13.193 -7.314 -19.209 1.00 91.06 186 ALA A C 1
ATOM 1461 O O . ALA A 1 186 ? 13.773 -7.189 -18.131 1.00 91.06 186 ALA A O 1
ATOM 1462 N N . LYS A 1 187 ? 12.899 -6.271 -19.982 1.00 89.69 187 LYS A N 1
ATOM 1463 C CA . LYS A 1 187 ? 13.083 -4.876 -19.582 1.00 89.69 187 LYS A CA 1
ATOM 1464 C C . LYS A 1 187 ? 11.847 -4.076 -19.955 1.00 89.69 187 LYS A C 1
ATOM 1466 O O . LYS A 1 187 ? 11.289 -4.260 -21.037 1.00 89.69 187 LYS A O 1
ATOM 1471 N N . LEU A 1 188 ? 11.417 -3.177 -19.075 1.00 91.38 188 LEU A N 1
ATOM 1472 C CA . LEU A 1 188 ? 10.352 -2.243 -19.412 1.00 91.38 188 LEU A CA 1
ATOM 1473 C C . LEU A 1 188 ? 10.879 -1.196 -20.401 1.00 91.38 188 LEU A C 1
ATOM 1475 O O . LEU A 1 188 ? 11.845 -0.490 -20.118 1.00 91.38 188 LEU A O 1
ATOM 1479 N N . GLN A 1 189 ? 10.210 -1.070 -21.544 1.00 92.62 189 GLN A N 1
ATOM 1480 C CA . GLN A 1 189 ? 10.327 0.068 -22.447 1.00 92.62 189 GLN A CA 1
ATOM 1481 C C . GLN A 1 189 ? 9.151 1.023 -22.161 1.00 92.62 189 GLN A C 1
ATOM 1483 O O . GLN A 1 189 ? 8.043 0.789 -22.661 1.00 92.62 189 GLN A O 1
ATOM 1488 N N . PRO A 1 190 ? 9.343 2.058 -21.319 1.00 94.44 190 PRO A N 1
ATOM 1489 C CA . PRO A 1 190 ? 8.264 2.957 -20.925 1.00 94.44 190 PRO A CA 1
ATOM 1490 C C . PRO A 1 190 ? 7.866 3.891 -22.071 1.00 94.44 190 PRO A C 1
ATOM 1492 O O . PRO A 1 190 ? 8.703 4.323 -22.865 1.00 94.44 190 PRO A O 1
ATOM 1495 N N . ARG A 1 191 ? 6.587 4.265 -22.118 1.00 95.88 191 ARG A N 1
ATOM 1496 C CA . ARG A 1 191 ? 6.033 5.255 -23.044 1.00 95.88 191 ARG A CA 1
ATOM 1497 C C . ARG A 1 191 ? 5.381 6.388 -22.259 1.00 95.88 191 ARG A C 1
ATOM 1499 O O . ARG A 1 191 ? 4.559 6.151 -21.383 1.00 95.88 191 ARG A O 1
ATOM 1506 N N . GLY A 1 192 ? 5.709 7.630 -22.616 1.00 95.44 192 GLY A N 1
ATOM 1507 C CA . GLY A 1 192 ? 5.120 8.807 -21.969 1.00 95.44 192 GLY A CA 1
ATOM 1508 C C . GLY A 1 192 ? 5.626 9.035 -20.543 1.00 95.44 192 GLY A C 1
ATOM 1509 O O . GLY A 1 192 ? 4.847 9.420 -19.677 1.00 95.44 192 GLY A O 1
ATOM 1510 N N . LEU A 1 193 ? 6.917 8.784 -20.296 1.00 97.00 193 LEU A N 1
ATOM 1511 C CA . LEU A 1 193 ? 7.550 9.025 -19.001 1.00 97.00 193 LEU A CA 1
ATOM 1512 C C . LEU A 1 193 ? 7.470 10.515 -18.626 1.00 97.00 193 LEU A C 1
ATOM 1514 O O . LEU A 1 193 ? 8.071 11.359 -19.294 1.00 97.00 193 LEU A O 1
ATOM 1518 N N . LYS A 1 194 ? 6.765 10.824 -17.538 1.00 97.69 194 LYS A N 1
ATOM 1519 C CA . LYS A 1 194 ? 6.578 12.182 -17.006 1.00 97.69 194 LYS A CA 1
ATOM 1520 C C . LYS A 1 194 ? 6.316 12.137 -15.503 1.00 97.69 194 LYS A C 1
ATOM 1522 O O . LYS A 1 194 ? 6.128 11.062 -14.942 1.00 97.69 194 LYS A O 1
ATOM 1527 N N . ASP A 1 195 ? 6.322 13.292 -14.854 1.00 97.94 195 ASP A N 1
ATOM 1528 C CA . ASP A 1 195 ? 5.908 13.403 -13.457 1.00 97.94 195 ASP A CA 1
ATOM 1529 C C . ASP A 1 195 ? 4.380 13.360 -13.384 1.00 97.94 195 ASP A C 1
ATOM 1531 O O . ASP A 1 195 ? 3.702 14.200 -13.979 1.00 97.94 195 ASP A O 1
ATOM 1535 N N . GLN A 1 196 ? 3.845 12.330 -12.732 1.00 97.81 196 GLN A N 1
ATOM 1536 C CA . GLN A 1 196 ? 2.409 12.063 -12.659 1.00 97.81 196 GLN A CA 1
ATOM 1537 C C . GLN A 1 196 ? 2.063 11.153 -11.475 1.00 97.81 196 GLN A C 1
ATOM 1539 O O . GLN A 1 196 ? 2.951 10.597 -10.822 1.00 97.81 196 GLN A O 1
ATOM 1544 N N . HIS A 1 197 ? 0.763 10.984 -11.225 1.00 98.38 197 HIS A N 1
ATOM 1545 C CA . HIS A 1 197 ? 0.264 9.920 -10.358 1.00 98.38 197 HIS A CA 1
ATOM 1546 C C . HIS A 1 197 ? 0.626 8.552 -10.945 1.00 98.38 197 HIS A C 1
ATOM 1548 O O . HIS A 1 197 ? 0.519 8.334 -12.154 1.00 98.38 197 HIS A O 1
ATOM 1554 N N . VAL A 1 198 ? 1.070 7.652 -10.076 1.00 98.12 198 VAL A N 1
ATOM 1555 C CA . VAL A 1 198 ? 1.460 6.284 -10.416 1.00 98.12 198 VAL A CA 1
ATOM 1556 C C . VAL A 1 198 ? 0.207 5.408 -10.421 1.00 98.12 198 VAL A C 1
ATOM 1558 O O . VAL A 1 198 ? -0.389 5.187 -9.368 1.00 98.12 198 VAL A O 1
ATOM 1561 N N . GLU A 1 199 ? -0.202 4.911 -11.591 1.00 95.69 199 GLU A N 1
ATOM 1562 C CA . GLU A 1 199 ? -1.474 4.190 -11.795 1.00 95.69 199 GLU A CA 1
ATOM 1563 C C . GLU A 1 199 ? -1.428 2.711 -11.363 1.00 95.69 199 GLU A C 1
ATOM 1565 O O . GLU A 1 199 ? -1.951 1.830 -12.039 1.00 95.69 199 GLU A O 1
ATOM 1570 N N . HIS A 1 200 ? -0.829 2.433 -10.204 1.00 97.81 200 HIS A N 1
ATOM 1571 C CA . HIS A 1 200 ? -0.786 1.100 -9.599 1.00 97.81 200 HIS A CA 1
ATOM 1572 C C . HIS A 1 200 ? -1.783 1.018 -8.450 1.00 97.81 200 HIS A C 1
ATOM 1574 O O . HIS A 1 200 ? -1.446 1.250 -7.286 1.00 97.81 200 HIS A O 1
ATOM 1580 N N . LEU A 1 201 ? -3.037 0.725 -8.795 1.00 98.62 201 LEU A N 1
ATOM 1581 C CA . LEU A 1 201 ? -4.124 0.630 -7.826 1.00 98.62 201 LEU A CA 1
ATOM 1582 C C . LEU A 1 201 ? -4.056 -0.696 -7.072 1.00 98.62 201 LEU A C 1
ATOM 1584 O O . LEU A 1 201 ? -3.956 -1.763 -7.675 1.00 98.62 201 LEU A O 1
ATOM 1588 N N . GLY A 1 202 ? -4.137 -0.632 -5.751 1.00 98.69 202 GLY A N 1
ATOM 1589 C CA . GLY A 1 202 ? -3.894 -1.776 -4.880 1.00 98.69 202 GLY A CA 1
ATOM 1590 C C . GLY A 1 202 ? -3.970 -1.382 -3.418 1.00 98.69 202 GLY A C 1
ATOM 1591 O O . GLY A 1 202 ? -4.581 -0.372 -3.065 1.00 98.69 202 GLY A O 1
ATOM 1592 N N . TYR A 1 203 ? -3.311 -2.156 -2.565 1.00 98.88 203 TYR A N 1
ATOM 1593 C CA . TYR A 1 203 ? -3.246 -1.872 -1.137 1.00 98.88 203 TYR A CA 1
ATOM 1594 C C . TYR A 1 203 ? -2.760 -0.460 -0.821 1.00 98.88 203 TYR A C 1
ATOM 1596 O O . TYR A 1 203 ? -3.373 0.183 0.026 1.00 98.88 203 TYR A O 1
ATOM 1604 N N . VAL A 1 204 ? -1.738 0.052 -1.525 1.00 98.88 204 VAL A N 1
ATOM 1605 C CA . VAL A 1 204 ? -1.231 1.423 -1.322 1.00 98.88 204 VAL A CA 1
ATOM 1606 C C . VAL A 1 204 ? -2.357 2.451 -1.482 1.00 98.88 204 VAL A C 1
ATOM 1608 O O . VAL A 1 204 ? -2.524 3.315 -0.625 1.00 98.88 204 VAL A O 1
ATOM 1611 N N . SER A 1 205 ? -3.211 2.297 -2.498 1.00 98.88 205 SER A N 1
ATOM 1612 C CA . SER A 1 205 ? -4.366 3.176 -2.735 1.00 98.88 205 SER A CA 1
ATOM 1613 C C . SER A 1 205 ? -5.433 3.124 -1.638 1.00 98.88 205 SER A C 1
ATOM 1615 O O . SER A 1 205 ? -6.225 4.058 -1.517 1.00 98.88 205 SER A O 1
ATOM 1617 N N . LEU A 1 206 ? -5.469 2.055 -0.836 1.00 98.88 206 LEU A N 1
ATOM 1618 C CA . LEU A 1 206 ? -6.427 1.890 0.255 1.00 98.88 206 LEU A CA 1
ATOM 1619 C C . LEU A 1 206 ? -5.929 2.459 1.590 1.00 98.88 206 LEU A C 1
ATOM 1621 O O . LEU A 1 206 ? -6.738 2.577 2.506 1.00 98.88 206 LEU A O 1
ATOM 1625 N N . PHE A 1 207 ? -4.655 2.845 1.739 1.00 98.88 207 PHE A N 1
ATOM 1626 C CA . PHE A 1 207 ? -4.102 3.305 3.027 1.00 98.88 207 PHE A CA 1
ATOM 1627 C C . PHE A 1 207 ? -4.920 4.396 3.742 1.00 98.88 207 PHE A C 1
ATOM 1629 O O . PHE A 1 207 ? -5.104 4.276 4.959 1.00 98.88 207 PHE A O 1
ATOM 1636 N N . PRO A 1 208 ? -5.483 5.405 3.044 1.00 98.88 208 PRO A N 1
ATOM 1637 C CA . PRO A 1 208 ? -6.380 6.373 3.675 1.00 98.88 208 PRO A CA 1
ATOM 1638 C C . PRO A 1 208 ? -7.592 5.733 4.368 1.00 98.88 208 PRO A C 1
ATOM 1640 O O . PRO A 1 208 ? -7.966 6.151 5.465 1.00 98.88 208 PRO A O 1
ATOM 1643 N N . LEU A 1 209 ? -8.173 4.688 3.769 1.00 98.81 209 LEU A N 1
ATOM 1644 C CA . LEU A 1 209 ? -9.245 3.889 4.365 1.00 98.81 209 LEU A CA 1
ATOM 1645 C C . LEU A 1 209 ? -8.705 2.980 5.476 1.00 98.81 209 LEU A C 1
ATOM 1647 O O . LEU A 1 209 ? -9.242 3.004 6.581 1.00 98.81 209 LEU A O 1
ATOM 1651 N N . LEU A 1 210 ? -7.643 2.208 5.203 1.00 98.81 210 LEU A N 1
ATOM 1652 C CA . LEU A 1 210 ? -7.080 1.209 6.128 1.00 98.81 210 LEU A CA 1
ATOM 1653 C C . LEU A 1 210 ? -6.730 1.820 7.490 1.00 98.81 210 LEU A C 1
ATOM 1655 O O . LEU A 1 210 ? -6.956 1.202 8.528 1.00 98.81 210 LEU A O 1
ATOM 1659 N N . LEU A 1 211 ? -6.219 3.055 7.492 1.00 98.81 211 LEU A N 1
ATOM 1660 C CA . LEU A 1 211 ? -5.832 3.779 8.704 1.00 98.81 211 LEU A CA 1
ATOM 1661 C C . LEU A 1 211 ? -6.911 4.756 9.206 1.00 98.81 211 LEU A C 1
ATOM 1663 O O . LEU A 1 211 ? -6.667 5.513 10.152 1.00 98.81 211 LEU A O 1
ATOM 1667 N N . ARG A 1 212 ? -8.118 4.710 8.622 1.00 98.62 212 ARG A N 1
ATOM 1668 C CA . ARG A 1 212 ? -9.294 5.513 9.006 1.00 98.62 212 ARG A CA 1
ATOM 1669 C C . ARG A 1 212 ? -8.978 7.009 9.017 1.00 98.62 212 ARG A C 1
ATOM 1671 O O . ARG A 1 212 ? -9.209 7.695 10.014 1.00 98.62 212 ARG A O 1
ATOM 1678 N N . LEU A 1 213 ? -8.330 7.487 7.960 1.00 98.69 213 LEU A N 1
ATOM 1679 C CA . LEU A 1 213 ? -7.902 8.882 7.814 1.00 98.69 213 LEU A CA 1
ATOM 1680 C C . LEU A 1 213 ? -8.968 9.742 7.131 1.00 98.69 213 LEU A C 1
ATOM 1682 O O . LEU A 1 213 ? -8.945 10.961 7.266 1.00 98.69 213 LEU A O 1
ATOM 1686 N N . LEU A 1 214 ? -9.913 9.113 6.428 1.00 98.25 214 LEU A N 1
ATOM 1687 C CA . LEU A 1 214 ? -11.014 9.803 5.766 1.00 98.25 214 LEU A CA 1
ATOM 1688 C C . LEU A 1 214 ? -12.165 10.057 6.753 1.00 98.25 214 LEU A C 1
ATOM 1690 O O . LEU A 1 214 ? -12.601 9.111 7.419 1.00 98.25 214 LEU A O 1
ATOM 1694 N N . PRO A 1 215 ? -12.706 11.285 6.827 1.00 97.19 215 PRO A N 1
ATOM 1695 C CA . PRO A 1 215 ? -13.980 11.538 7.494 1.00 97.19 215 PRO A CA 1
ATOM 1696 C C . PRO A 1 215 ? -15.116 10.662 6.924 1.00 97.19 215 PRO A C 1
ATOM 1698 O O . PRO A 1 215 ? -15.097 10.363 5.726 1.00 97.19 215 PRO A O 1
ATOM 1701 N N . PRO A 1 216 ? -16.122 10.256 7.728 1.00 97.88 216 PRO A N 1
ATOM 1702 C CA . PRO A 1 216 ? -17.259 9.454 7.249 1.00 97.88 216 PRO A CA 1
ATOM 1703 C C . PRO A 1 216 ? -18.082 10.097 6.119 1.00 97.88 216 PRO A C 1
ATOM 1705 O O . PRO A 1 216 ? -18.766 9.392 5.379 1.00 97.88 216 PRO A O 1
ATOM 1708 N N . ASP A 1 217 ? -18.024 11.421 5.991 1.00 97.25 217 ASP A N 1
ATOM 1709 C CA . ASP A 1 217 ? -18.664 12.243 4.961 1.00 97.25 217 ASP A CA 1
ATOM 1710 C C . ASP A 1 217 ? -17.692 12.696 3.854 1.00 97.25 217 ASP A C 1
ATOM 1712 O O . ASP A 1 217 ? -18.056 13.509 3.004 1.00 97.25 217 ASP A O 1
ATOM 1716 N N . SER A 1 218 ? -16.465 12.160 3.828 1.00 97.62 218 SER A N 1
ATOM 1717 C CA . SER A 1 218 ? -15.475 12.486 2.800 1.00 97.62 218 SER A CA 1
ATOM 1718 C C . SER A 1 218 ? -16.011 12.178 1.392 1.00 97.62 218 SER A C 1
ATOM 1720 O O . SER A 1 218 ? -16.482 11.061 1.150 1.00 97.62 218 SER A O 1
ATOM 1722 N N . PRO A 1 219 ? -15.873 13.106 0.424 1.00 97.44 219 PRO A N 1
ATOM 1723 C CA . PRO A 1 219 ? -16.288 12.873 -0.960 1.00 97.44 219 PRO A CA 1
ATOM 1724 C C . PRO A 1 219 ? -15.470 11.770 -1.650 1.00 97.44 219 PRO A C 1
ATOM 1726 O O . PRO A 1 219 ? -15.942 11.164 -2.610 1.00 97.44 219 PRO A O 1
ATOM 1729 N N . SER A 1 220 ? -14.267 11.472 -1.152 1.00 98.12 220 SER A N 1
ATOM 1730 C CA . SER A 1 220 ? -13.384 10.438 -1.699 1.00 98.12 220 SER A CA 1
ATOM 1731 C C . SER A 1 220 ? -13.738 9.033 -1.197 1.00 98.12 220 SER A C 1
ATOM 1733 O O . SER A 1 220 ? -13.479 8.050 -1.892 1.00 98.12 220 SER A O 1
ATOM 1735 N N . LEU A 1 221 ? -14.363 8.914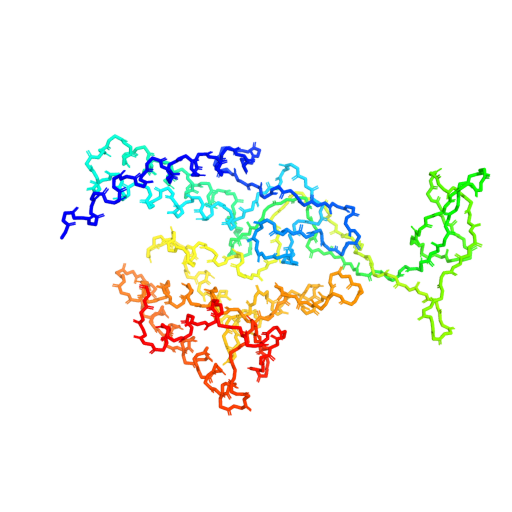 -0.017 1.00 98.56 221 LEU A N 1
ATOM 1736 C CA . LEU A 1 221 ? -14.725 7.628 0.590 1.00 98.56 221 LEU A CA 1
ATOM 1737 C C . LEU A 1 221 ? -15.556 6.711 -0.330 1.00 98.56 221 LEU A C 1
ATOM 1739 O O . LEU A 1 221 ? -15.155 5.555 -0.482 1.00 98.56 221 LEU A O 1
ATOM 1743 N N . PRO A 1 222 ? -16.657 7.154 -0.981 1.00 98.69 222 PRO A N 1
ATOM 1744 C CA . PRO A 1 222 ? -17.412 6.286 -1.889 1.00 98.69 222 PRO A CA 1
ATOM 1745 C C . PRO A 1 222 ? -16.548 5.709 -3.015 1.00 98.69 222 PRO A C 1
ATOM 1747 O O . PRO A 1 222 ? -16.686 4.533 -3.331 1.00 98.69 222 PRO A O 1
ATOM 1750 N N . HIS A 1 223 ? -15.611 6.486 -3.562 1.00 98.56 223 HIS A N 1
ATOM 1751 C CA . HIS A 1 223 ? -14.726 6.033 -4.636 1.00 98.56 223 HIS A CA 1
ATOM 1752 C C . HIS A 1 223 ? -13.671 5.029 -4.163 1.00 98.56 223 HIS A C 1
ATOM 1754 O O . HIS A 1 223 ? -13.352 4.078 -4.876 1.00 98.56 223 HIS A O 1
ATOM 1760 N N . VAL A 1 224 ? -13.169 5.179 -2.935 1.00 98.69 224 VAL A N 1
ATOM 1761 C CA . VAL A 1 224 ? -12.288 4.168 -2.335 1.00 98.69 224 VAL A CA 1
ATOM 1762 C C . VAL A 1 224 ? -13.051 2.858 -2.097 1.00 98.69 224 VAL A C 1
ATOM 1764 O O . VAL A 1 224 ? -12.509 1.782 -2.348 1.00 98.69 224 VAL A O 1
ATOM 1767 N N . LEU A 1 225 ? -14.323 2.929 -1.681 1.00 98.81 225 LEU A N 1
ATOM 1768 C CA . LEU A 1 225 ? -15.188 1.749 -1.552 1.00 98.81 225 LEU A CA 1
ATOM 1769 C C . LEU A 1 225 ? -15.564 1.137 -2.915 1.00 98.81 225 LEU A C 1
ATOM 1771 O O . LEU A 1 225 ? -15.726 -0.081 -2.997 1.00 98.81 225 LEU A O 1
ATOM 1775 N N . ASP A 1 226 ? -15.679 1.945 -3.977 1.00 98.69 226 ASP A N 1
ATOM 1776 C CA . ASP A 1 226 ? -15.856 1.467 -5.357 1.00 98.69 226 ASP A CA 1
ATOM 1777 C C . ASP A 1 226 ? -14.641 0.637 -5.792 1.00 98.69 226 ASP A C 1
ATOM 1779 O O . ASP A 1 226 ? -14.800 -0.512 -6.197 1.00 98.69 226 ASP A O 1
ATOM 1783 N N . LEU A 1 227 ? -13.426 1.178 -5.630 1.00 98.56 227 LEU A N 1
ATOM 1784 C CA . LEU A 1 227 ? -12.179 0.478 -5.954 1.00 98.56 227 LEU A CA 1
ATOM 1785 C C . LEU A 1 227 ? -12.031 -0.833 -5.169 1.00 98.56 227 LEU A C 1
ATOM 1787 O O . LEU A 1 227 ? -11.632 -1.853 -5.728 1.00 98.56 227 LEU A O 1
ATOM 1791 N N . LEU A 1 228 ? -12.340 -0.801 -3.872 1.00 98.31 228 LEU A N 1
ATOM 1792 C CA . LEU A 1 228 ? -12.246 -1.956 -2.983 1.00 98.31 228 LEU A CA 1
ATOM 1793 C C . LEU A 1 228 ? -13.159 -3.101 -3.430 1.00 98.31 228 LEU A C 1
ATOM 1795 O O . LEU A 1 228 ? -12.728 -4.251 -3.405 1.00 98.31 228 LEU A O 1
ATOM 1799 N N . ARG A 1 229 ? -14.405 -2.798 -3.821 1.00 98.38 229 ARG A N 1
ATOM 1800 C CA . ARG A 1 229 ? -15.427 -3.798 -4.174 1.00 98.38 229 ARG A CA 1
ATOM 1801 C C . ARG A 1 229 ? -15.345 -4.286 -5.623 1.00 98.38 229 ARG A C 1
ATOM 1803 O O . ARG A 1 229 ? -15.987 -5.277 -5.957 1.00 98.38 229 ARG A O 1
ATOM 1810 N N . ASP A 1 230 ? -14.584 -3.618 -6.479 1.00 98.56 230 ASP A N 1
ATOM 1811 C CA . ASP A 1 230 ? -14.482 -3.976 -7.892 1.00 98.56 230 ASP A CA 1
ATOM 1812 C C . ASP A 1 230 ? -13.811 -5.365 -8.071 1.00 98.56 230 ASP A C 1
ATOM 1814 O O . ASP A 1 230 ? -12.629 -5.523 -7.725 1.00 98.56 230 ASP A O 1
ATOM 1818 N N . PRO A 1 231 ? -14.533 -6.384 -8.591 1.00 98.25 231 PRO A N 1
ATOM 1819 C CA . PRO A 1 231 ? -14.006 -7.738 -8.769 1.00 98.25 231 PRO A CA 1
ATOM 1820 C C . PRO A 1 231 ? -12.947 -7.840 -9.872 1.00 98.25 231 PRO A C 1
ATOM 1822 O O . PRO A 1 231 ? -12.083 -8.721 -9.807 1.00 98.25 231 PRO A O 1
ATOM 1825 N N . ASP A 1 232 ? -12.962 -6.912 -10.833 1.00 98.12 232 ASP A N 1
ATOM 1826 C CA . ASP A 1 232 ? -11.954 -6.799 -11.889 1.00 98.12 232 ASP A CA 1
ATOM 1827 C C . ASP A 1 232 ? -10.698 -6.061 -11.397 1.00 98.12 232 ASP A C 1
ATOM 1829 O O . ASP A 1 232 ? -9.690 -5.966 -12.104 1.00 98.12 232 ASP A O 1
ATOM 1833 N N . ARG A 1 233 ? -10.723 -5.571 -10.150 1.00 98.44 233 ARG A N 1
ATOM 1834 C CA . ARG A 1 233 ? -9.589 -4.938 -9.473 1.00 98.44 233 ARG A CA 1
ATOM 1835 C C . ARG A 1 233 ? -9.214 -5.696 -8.208 1.00 98.44 233 ARG A C 1
ATOM 1837 O O . ARG A 1 233 ? -8.433 -6.647 -8.282 1.00 98.44 233 ARG A O 1
ATOM 1844 N N . LEU A 1 234 ? -9.710 -5.261 -7.049 1.00 98.69 234 LEU A N 1
ATOM 1845 C CA . LEU A 1 234 ? -9.206 -5.686 -5.742 1.00 98.69 234 LEU A CA 1
ATOM 1846 C C . LEU A 1 234 ? -10.034 -6.797 -5.106 1.00 98.69 234 LEU A C 1
ATOM 1848 O O . LEU A 1 234 ? -9.478 -7.579 -4.338 1.00 98.69 234 LEU A O 1
ATOM 1852 N N . TRP A 1 235 ? -11.323 -6.906 -5.423 1.00 98.81 235 TRP A N 1
ATOM 1853 C CA . TRP A 1 235 ? -12.202 -7.851 -4.743 1.00 98.81 235 TRP A CA 1
ATOM 1854 C C . TRP A 1 235 ? -12.064 -9.271 -5.294 1.00 98.81 235 TRP A C 1
ATOM 1856 O O . TRP A 1 235 ? -12.231 -9.505 -6.492 1.00 98.81 235 TRP A O 1
ATOM 1866 N N . SER A 1 236 ? -11.805 -10.248 -4.427 1.00 98.69 236 SER A N 1
ATOM 1867 C CA . SER A 1 236 ? -11.812 -11.668 -4.788 1.00 98.69 236 SER A CA 1
ATOM 1868 C C . SER A 1 236 ? -12.708 -12.480 -3.844 1.00 98.69 236 SER A C 1
ATOM 1870 O O . SER A 1 236 ? -13.012 -12.006 -2.747 1.00 98.69 236 SER A O 1
ATOM 1872 N N . PRO A 1 237 ? -13.086 -13.718 -4.215 1.00 98.38 237 PRO A N 1
ATOM 1873 C CA . PRO A 1 237 ? -13.804 -14.632 -3.322 1.00 98.38 237 PRO A CA 1
ATOM 1874 C C . PRO A 1 237 ? -13.045 -14.988 -2.034 1.00 98.38 237 PRO A C 1
ATOM 1876 O O . PRO A 1 237 ? -13.641 -15.546 -1.118 1.00 98.38 237 PRO A O 1
ATOM 1879 N N . HIS A 1 238 ? -11.749 -14.671 -1.960 1.00 98.62 238 HIS A N 1
ATOM 1880 C CA . HIS A 1 238 ? -10.851 -15.102 -0.890 1.00 98.62 238 HIS A CA 1
ATOM 1881 C C . HIS A 1 238 ? -10.314 -13.953 -0.019 1.00 98.62 238 HIS A C 1
ATOM 1883 O O . HIS A 1 238 ? -9.539 -14.177 0.911 1.00 98.62 238 HIS A O 1
ATOM 1889 N N . GLY A 1 239 ? -10.702 -12.710 -0.325 1.00 98.56 239 GLY A N 1
ATOM 1890 C CA . GLY A 1 239 ? -10.169 -11.491 0.288 1.00 98.56 239 GLY A CA 1
ATOM 1891 C C . GLY A 1 239 ? -9.736 -10.449 -0.746 1.00 98.56 239 GLY A C 1
ATOM 1892 O O . GLY A 1 239 ? -9.974 -10.588 -1.946 1.00 98.56 239 GLY A O 1
ATOM 1893 N N . LEU A 1 240 ? -9.092 -9.377 -0.294 1.00 98.81 240 LEU A N 1
ATOM 1894 C CA . LEU A 1 240 ? -8.608 -8.305 -1.163 1.00 98.81 240 LEU A CA 1
ATOM 1895 C C . LEU A 1 240 ? -7.236 -8.632 -1.746 1.00 98.81 240 LEU A C 1
ATOM 1897 O O . LEU A 1 240 ? -6.310 -8.956 -0.997 1.00 98.81 240 LEU A O 1
ATOM 1901 N N . ARG A 1 241 ? -7.089 -8.461 -3.061 1.00 98.81 241 ARG A N 1
ATOM 1902 C CA . ARG A 1 241 ? -5.821 -8.579 -3.794 1.00 98.81 241 ARG A CA 1
ATOM 1903 C C . ARG A 1 241 ? -4.867 -7.446 -3.431 1.00 98.81 241 ARG A C 1
ATOM 1905 O O . ARG A 1 241 ? -5.295 -6.300 -3.297 1.00 98.81 241 ARG A O 1
ATOM 1912 N N . SER A 1 242 ? -3.572 -7.748 -3.338 1.00 98.81 242 SER A N 1
ATOM 1913 C CA . SER A 1 242 ? -2.545 -6.722 -3.088 1.00 98.81 242 SER A CA 1
ATOM 1914 C C . SER A 1 242 ? -2.432 -5.685 -4.195 1.00 98.81 242 SER A C 1
ATOM 1916 O O . SER A 1 242 ? -2.248 -4.504 -3.905 1.00 98.81 242 SER A O 1
ATOM 1918 N N . LEU A 1 243 ? -2.608 -6.107 -5.444 1.00 98.81 243 LEU A N 1
ATOM 1919 C CA . LEU A 1 243 ? -2.590 -5.257 -6.627 1.00 98.81 243 LEU A CA 1
ATOM 1920 C C . LEU A 1 243 ? -3.824 -5.547 -7.484 1.00 98.81 243 LEU A C 1
ATOM 1922 O O . LEU A 1 243 ? -4.288 -6.686 -7.552 1.00 98.81 243 LEU A O 1
ATOM 1926 N N . SER A 1 244 ? -4.345 -4.518 -8.145 1.00 98.56 244 SER A N 1
ATOM 1927 C CA . SER A 1 244 ? -5.480 -4.613 -9.058 1.00 98.56 244 SER A CA 1
ATOM 1928 C C . SER A 1 244 ? -5.224 -5.612 -10.180 1.00 98.56 244 SER A C 1
ATOM 1930 O O . SER A 1 244 ? -4.241 -5.491 -10.909 1.00 98.56 244 SER A O 1
ATOM 1932 N N . LYS A 1 245 ? -6.169 -6.537 -10.386 1.00 97.75 245 LYS A N 1
ATOM 1933 C CA . LYS A 1 245 ? -6.163 -7.470 -11.524 1.00 97.75 245 LYS A CA 1
ATOM 1934 C C . LYS A 1 245 ? -6.185 -6.751 -12.880 1.00 97.75 245 LYS A C 1
ATOM 1936 O O . LYS A 1 245 ? -5.623 -7.255 -13.848 1.00 97.75 245 LYS A O 1
ATOM 1941 N N . ALA A 1 246 ? -6.752 -5.544 -12.934 1.00 97.75 246 ALA A N 1
ATOM 1942 C CA . ALA A 1 246 ? -6.722 -4.686 -14.116 1.00 97.75 246 ALA A CA 1
ATOM 1943 C C . ALA A 1 246 ? -5.337 -4.072 -14.426 1.00 97.75 246 ALA A C 1
ATOM 1945 O O . ALA A 1 246 ? -5.161 -3.509 -15.507 1.00 97.75 246 ALA A O 1
ATOM 1946 N N . ASP A 1 247 ? -4.346 -4.166 -13.527 1.00 97.12 247 ASP A N 1
ATOM 1947 C CA . ASP A 1 247 ? -2.969 -3.759 -13.834 1.00 97.12 247 ASP A CA 1
ATOM 1948 C C . ASP A 1 247 ? -2.280 -4.840 -14.682 1.00 97.12 247 ASP A C 1
ATOM 1950 O O . ASP A 1 247 ? -1.488 -5.651 -14.202 1.00 97.12 247 ASP A O 1
ATOM 1954 N N . ALA A 1 248 ? -2.595 -4.857 -15.978 1.00 92.56 248 ALA A N 1
ATOM 1955 C CA . ALA A 1 248 ? -2.106 -5.865 -16.920 1.00 92.56 248 ALA A CA 1
ATOM 1956 C C . ALA A 1 248 ? -0.571 -5.884 -17.069 1.00 92.56 248 ALA A C 1
ATOM 1958 O O . ALA A 1 248 ? 0.001 -6.859 -17.566 1.00 92.56 248 ALA A O 1
ATOM 1959 N N . MET A 1 249 ? 0.113 -4.805 -16.676 1.00 92.19 249 MET A N 1
ATOM 1960 C CA . MET A 1 249 ? 1.567 -4.754 -16.725 1.00 92.19 249 MET A CA 1
ATOM 1961 C C . MET A 1 249 ? 2.206 -5.441 -15.525 1.00 92.19 249 MET A C 1
ATOM 1963 O O . MET A 1 249 ? 3.235 -6.087 -15.716 1.00 92.19 249 MET A O 1
ATOM 1967 N N . TRP A 1 250 ? 1.635 -5.326 -14.327 1.00 95.69 250 TRP A N 1
ATOM 1968 C CA . TRP A 1 250 ? 2.314 -5.739 -13.096 1.00 95.69 250 TRP A CA 1
ATOM 1969 C C . TRP A 1 250 ? 1.627 -6.863 -12.326 1.00 95.69 250 TRP A C 1
ATOM 1971 O O . TRP A 1 250 ? 2.314 -7.581 -11.599 1.00 95.69 250 TRP A O 1
ATOM 1981 N N . TYR A 1 251 ? 0.320 -7.064 -12.494 1.00 97.31 251 TYR A N 1
ATOM 1982 C CA . TYR A 1 251 ? -0.410 -8.127 -11.807 1.00 97.31 251 TYR A CA 1
ATOM 1983 C C . TYR A 1 251 ? 0.166 -9.509 -12.143 1.00 97.31 251 TYR A C 1
ATOM 1985 O O . TYR A 1 251 ? 0.307 -9.876 -13.310 1.00 97.31 251 TYR A O 1
ATOM 1993 N N . GLY A 1 252 ? 0.540 -10.266 -11.110 1.00 96.00 252 GLY A N 1
ATOM 1994 C CA . GLY A 1 252 ? 1.141 -11.595 -11.219 1.00 96.00 252 GLY A CA 1
ATOM 1995 C C . GLY A 1 252 ? 2.525 -11.631 -11.878 1.00 96.00 252 GLY A C 1
ATOM 1996 O O . GLY A 1 252 ? 3.027 -12.716 -12.165 1.00 96.00 252 GLY A O 1
ATOM 1997 N N . ARG A 1 253 ? 3.160 -10.481 -12.145 1.00 94.50 253 ARG A N 1
ATOM 1998 C CA . ARG A 1 253 ? 4.443 -10.432 -12.854 1.00 94.50 253 ARG A CA 1
ATOM 1999 C C . ARG A 1 253 ? 5.628 -10.518 -11.897 1.00 94.50 253 ARG A C 1
ATOM 2001 O O . ARG A 1 253 ? 5.772 -9.679 -11.009 1.00 94.50 253 ARG A O 1
ATOM 2008 N N . GLU A 1 254 ? 6.537 -11.447 -12.173 1.00 93.31 254 GLU A N 1
ATOM 2009 C CA . GLU A 1 254 ? 7.847 -11.537 -11.516 1.00 93.31 254 GLU A CA 1
ATOM 2010 C C . GLU A 1 254 ? 8.658 -10.247 -11.681 1.00 93.31 254 GLU A C 1
ATOM 2012 O O . GLU A 1 254 ? 8.668 -9.639 -12.755 1.00 93.31 254 GLU A O 1
ATOM 2017 N N . ASN A 1 255 ? 9.361 -9.808 -10.637 1.00 91.69 255 ASN A N 1
ATOM 2018 C CA . ASN A 1 255 ? 10.172 -8.591 -10.724 1.00 91.69 255 ASN A CA 1
ATOM 2019 C C . ASN A 1 255 ? 11.574 -8.845 -11.301 1.00 91.69 255 ASN A C 1
ATOM 2021 O O .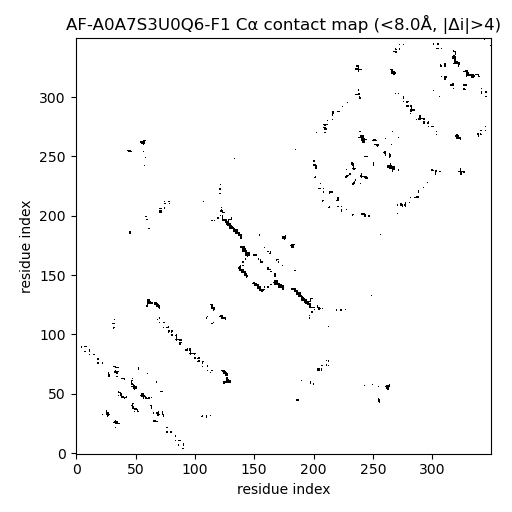 ASN A 1 255 ? 12.178 -7.940 -11.879 1.00 91.69 255 ASN A O 1
ATOM 2025 N N . ALA A 1 256 ? 12.069 -10.074 -11.179 1.00 87.44 256 ALA A N 1
ATOM 2026 C CA . ALA A 1 256 ? 13.254 -10.599 -11.848 1.00 87.44 256 ALA A CA 1
ATOM 2027 C C . ALA A 1 256 ? 13.116 -12.121 -12.026 1.00 87.44 256 ALA A C 1
ATOM 2029 O O . ALA A 1 256 ? 12.250 -12.718 -11.391 1.00 87.44 256 ALA A O 1
ATOM 2030 N N . PRO A 1 257 ? 13.951 -12.766 -12.859 1.00 83.38 257 PRO A N 1
ATOM 2031 C CA . PRO A 1 257 ? 13.874 -14.210 -13.059 1.00 83.38 257 PRO A CA 1
ATOM 2032 C C . PRO A 1 257 ? 13.959 -14.985 -11.737 1.00 83.38 257 PRO A C 1
ATOM 2034 O O . PRO A 1 257 ? 14.925 -14.827 -10.990 1.00 83.38 257 PRO A O 1
ATOM 2037 N N . GLY A 1 258 ? 12.951 -15.819 -11.466 1.00 83.06 258 GLY A N 1
ATOM 2038 C CA . GLY A 1 258 ? 12.873 -16.624 -10.241 1.00 83.06 258 GLY A CA 1
ATOM 2039 C C . GLY A 1 258 ? 12.362 -15.866 -9.010 1.00 83.06 258 GLY A C 1
ATOM 2040 O O . GLY A 1 258 ? 12.306 -16.441 -7.926 1.00 83.06 258 GLY A O 1
ATOM 2041 N N . ASP A 1 259 ? 11.972 -14.600 -9.165 1.00 84.38 259 ASP A N 1
ATOM 2042 C CA . ASP A 1 259 ? 11.360 -13.780 -8.122 1.00 84.38 259 ASP A CA 1
ATOM 2043 C C . ASP A 1 259 ? 9.843 -13.769 -8.299 1.00 84.38 259 ASP A C 1
ATOM 2045 O O . ASP A 1 259 ? 9.281 -12.883 -8.953 1.00 84.38 259 ASP A O 1
ATOM 2049 N N . ALA A 1 260 ? 9.192 -14.803 -7.758 1.00 88.44 260 ALA A N 1
ATOM 2050 C CA . ALA A 1 260 ? 7.744 -14.952 -7.823 1.00 88.44 260 ALA A CA 1
ATOM 2051 C C . ALA A 1 260 ? 7.040 -13.672 -7.320 1.00 88.44 260 ALA A C 1
ATOM 2053 O O . ALA A 1 260 ? 7.504 -13.070 -6.345 1.00 88.44 260 ALA A O 1
ATOM 2054 N N . PRO A 1 261 ? 5.907 -13.265 -7.924 1.00 92.06 261 PRO A N 1
ATOM 2055 C CA . PRO A 1 261 ? 5.173 -12.067 -7.509 1.00 92.06 261 PRO A CA 1
ATOM 2056 C C . PRO A 1 261 ? 4.787 -12.135 -6.026 1.00 92.06 261 PRO A C 1
ATOM 2058 O O . PRO A 1 261 ? 4.324 -13.180 -5.547 1.00 92.06 261 PRO A O 1
ATOM 2061 N N . TYR A 1 262 ? 4.990 -11.037 -5.292 1.00 95.75 262 TYR A N 1
ATOM 2062 C CA . TYR A 1 262 ? 4.790 -10.995 -3.838 1.00 95.75 262 TYR A CA 1
ATOM 2063 C C . TYR A 1 262 ? 3.610 -10.092 -3.452 1.00 95.75 262 TYR A C 1
ATOM 2065 O O . TYR A 1 262 ? 2.523 -10.573 -3.137 1.00 95.75 262 TYR A O 1
ATOM 2073 N N . TRP A 1 263 ? 3.759 -8.783 -3.621 1.00 98.31 263 TRP A N 1
ATOM 2074 C CA . TRP A 1 263 ? 2.734 -7.753 -3.419 1.00 98.31 263 TRP A CA 1
ATOM 2075 C C . TRP A 1 263 ? 2.059 -7.343 -4.737 1.00 98.31 263 TRP A C 1
ATOM 2077 O O . TRP A 1 263 ? 1.641 -6.199 -4.918 1.00 98.31 263 TRP A O 1
ATOM 2087 N N . ARG A 1 264 ? 1.963 -8.289 -5.680 1.00 98.19 264 ARG A N 1
ATOM 2088 C CA . ARG A 1 264 ? 1.459 -8.094 -7.052 1.00 98.19 264 ARG A CA 1
ATOM 2089 C C . ARG A 1 264 ? 0.224 -8.931 -7.373 1.00 98.19 264 ARG A C 1
ATOM 2091 O O . ARG A 1 264 ? 0.080 -9.427 -8.484 1.00 98.19 264 ARG A O 1
ATOM 2098 N N . GLY A 1 265 ? -0.662 -9.119 -6.404 1.00 98.12 265 GLY A N 1
ATOM 2099 C CA . GLY A 1 265 ? -1.897 -9.887 -6.575 1.00 98.12 265 GLY A CA 1
ATOM 2100 C C . GLY A 1 265 ? -2.294 -10.732 -5.365 1.00 98.12 265 GLY A C 1
ATOM 2101 O O . GLY A 1 265 ? -3.457 -10.636 -4.970 1.00 98.12 265 GLY A O 1
ATOM 2102 N N . PRO A 1 266 ? -1.373 -11.491 -4.734 1.00 98.56 266 PRO A N 1
ATOM 2103 C CA . PRO A 1 266 ? -1.682 -12.315 -3.566 1.00 98.56 266 PRO A CA 1
ATOM 2104 C C . PRO A 1 266 ? -2.381 -11.556 -2.435 1.00 98.56 266 PRO A C 1
ATOM 2106 O O . PRO A 1 266 ? -2.232 -10.336 -2.296 1.00 98.56 266 PRO A O 1
ATOM 2109 N N . ILE A 1 267 ? -3.144 -12.296 -1.635 1.00 98.81 267 ILE A N 1
ATOM 2110 C CA . ILE A 1 267 ? -3.926 -11.797 -0.504 1.00 98.81 267 ILE A CA 1
ATOM 2111 C C . ILE A 1 267 ? -3.091 -11.873 0.765 1.00 98.81 267 ILE A C 1
ATOM 2113 O O . ILE A 1 267 ? -2.541 -12.923 1.100 1.00 98.81 267 ILE A O 1
ATOM 2117 N N . TRP A 1 268 ? -3.077 -10.771 1.509 1.00 98.81 268 TRP A N 1
ATOM 2118 C CA . TRP A 1 268 ? -2.332 -10.636 2.752 1.00 98.81 268 TRP A CA 1
ATOM 2119 C C . TRP A 1 268 ? -3.252 -10.313 3.928 1.00 98.81 268 TRP A C 1
ATOM 2121 O O . TRP A 1 268 ? -4.018 -9.342 3.900 1.00 98.81 268 TRP A O 1
ATOM 2131 N N . VAL A 1 269 ? -3.176 -11.136 4.979 1.00 98.75 269 VAL A N 1
ATOM 2132 C CA . VAL A 1 269 ? -4.110 -11.083 6.118 1.00 98.75 269 VAL A CA 1
ATOM 2133 C C . VAL A 1 269 ? -3.969 -9.788 6.919 1.00 98.75 269 VAL A C 1
ATOM 2135 O O . VAL A 1 269 ? -4.975 -9.238 7.351 1.00 98.75 269 VAL A O 1
ATOM 2138 N N . ASN A 1 270 ? -2.756 -9.252 7.079 1.00 98.69 270 ASN A N 1
ATOM 2139 C CA . ASN A 1 270 ? -2.517 -7.994 7.797 1.00 98.69 270 ASN A CA 1
ATOM 2140 C C . ASN A 1 270 ? -3.318 -6.812 7.226 1.00 98.69 270 ASN A C 1
ATOM 2142 O O . ASN A 1 270 ? -4.017 -6.126 7.974 1.00 98.69 270 ASN A O 1
ATOM 2146 N N . LEU A 1 271 ? -3.260 -6.581 5.913 1.00 98.75 271 LEU A N 1
ATOM 2147 C CA . LEU A 1 271 ? -3.953 -5.453 5.285 1.00 98.75 271 LEU A CA 1
ATOM 2148 C C . LEU A 1 271 ? -5.449 -5.718 5.103 1.00 98.75 271 LEU A C 1
ATOM 2150 O O . LEU A 1 271 ? -6.251 -4.796 5.248 1.00 98.75 271 LEU A O 1
ATOM 2154 N N . ASN A 1 272 ? -5.848 -6.975 4.901 1.00 98.88 272 ASN A N 1
ATOM 2155 C CA . ASN A 1 272 ? -7.261 -7.352 4.939 1.00 98.88 272 ASN A CA 1
ATOM 2156 C C . ASN A 1 272 ? -7.876 -7.134 6.331 1.00 98.88 272 ASN A C 1
ATOM 2158 O O . ASN A 1 272 ? -8.977 -6.600 6.434 1.00 98.88 272 ASN A O 1
ATOM 2162 N N . TYR A 1 273 ? -7.155 -7.461 7.405 1.00 98.88 273 TYR A N 1
ATOM 2163 C CA . TYR A 1 273 ? -7.596 -7.204 8.774 1.00 98.88 273 TYR A CA 1
ATOM 2164 C C . TYR A 1 273 ? -7.774 -5.705 9.044 1.00 98.88 273 TYR A C 1
ATOM 2166 O O . TYR A 1 273 ? -8.812 -5.300 9.565 1.00 98.88 273 TYR A O 1
ATOM 2174 N N . LEU A 1 274 ? -6.820 -4.859 8.629 1.00 98.88 274 LEU A N 1
ATOM 2175 C CA . LEU A 1 274 ? -6.979 -3.400 8.723 1.00 98.88 274 LEU A CA 1
ATOM 2176 C C . LEU A 1 274 ? -8.191 -2.903 7.924 1.00 98.88 274 LEU A C 1
ATOM 2178 O O . LEU A 1 274 ? -8.903 -2.005 8.373 1.00 98.88 274 LEU A O 1
ATOM 2182 N N . CYS A 1 275 ? -8.463 -3.509 6.768 1.00 98.88 275 CYS A N 1
ATOM 2183 C CA . CYS A 1 275 ? -9.632 -3.178 5.968 1.00 98.88 275 CYS A CA 1
ATOM 2184 C C . CYS A 1 275 ? -10.942 -3.538 6.679 1.00 98.88 275 CYS A C 1
ATOM 2186 O O . CYS A 1 275 ? -11.827 -2.690 6.778 1.00 98.88 275 CYS A O 1
ATOM 2188 N N . LEU A 1 276 ? -11.048 -4.738 7.256 1.00 98.94 276 LEU A N 1
ATOM 2189 C CA . LEU A 1 276 ? -12.192 -5.134 8.084 1.00 98.94 276 LEU A CA 1
ATOM 2190 C C . LEU A 1 276 ? -12.397 -4.172 9.257 1.00 98.94 276 LEU A C 1
ATOM 2192 O O . LEU A 1 276 ? -13.508 -3.698 9.499 1.00 98.94 276 LEU A O 1
ATOM 2196 N N . ALA A 1 277 ? -11.305 -3.819 9.931 1.00 98.81 277 ALA A N 1
ATOM 2197 C CA . ALA A 1 277 ? -11.291 -2.872 11.032 1.00 98.81 277 ALA A CA 1
ATOM 2198 C C . ALA A 1 277 ? -11.810 -1.484 10.598 1.00 98.81 277 ALA A C 1
ATOM 2200 O O . ALA A 1 277 ? -12.536 -0.822 11.342 1.00 98.81 277 ALA A O 1
ATOM 2201 N N . ALA A 1 278 ? -11.435 -1.023 9.402 1.00 98.88 278 ALA A N 1
ATOM 2202 C CA . ALA A 1 278 ? -11.906 0.233 8.827 1.00 98.88 278 ALA A CA 1
ATOM 2203 C C . ALA A 1 278 ? -13.380 0.165 8.405 1.00 98.88 278 ALA A C 1
ATOM 2205 O O . ALA A 1 278 ? -14.160 1.030 8.794 1.00 98.88 278 ALA A O 1
ATOM 2206 N N . LEU A 1 279 ? -13.796 -0.872 7.675 1.00 98.88 279 LEU A N 1
ATOM 2207 C CA . LEU A 1 279 ? -15.186 -1.041 7.242 1.00 98.88 279 LEU A CA 1
ATOM 2208 C C . LEU A 1 279 ? -16.138 -1.111 8.440 1.00 98.88 279 LEU A C 1
ATOM 2210 O O . LEU A 1 279 ? -17.169 -0.442 8.434 1.00 98.88 279 LEU A O 1
ATOM 2214 N N . ARG A 1 280 ? -15.758 -1.817 9.513 1.00 98.56 280 ARG A N 1
ATOM 2215 C CA . ARG A 1 280 ? -16.533 -1.832 10.761 1.00 98.56 280 ARG A CA 1
ATOM 2216 C C . ARG A 1 280 ? -16.631 -0.450 11.405 1.00 98.56 280 ARG A C 1
ATOM 2218 O O . ARG A 1 280 ? -17.698 -0.087 11.892 1.00 98.56 280 ARG A O 1
ATOM 2225 N N . HIS A 1 281 ? -15.549 0.329 11.398 1.00 98.50 281 HIS A N 1
ATOM 2226 C CA . HIS A 1 281 ? -15.570 1.706 11.892 1.00 98.50 281 HIS A CA 1
ATOM 2227 C C . HIS A 1 281 ? -16.570 2.570 11.108 1.00 98.50 281 HIS A C 1
ATOM 2229 O O . HIS A 1 281 ? -17.425 3.213 11.716 1.00 98.50 281 HIS A O 1
ATOM 2235 N N . TYR A 1 282 ? -16.524 2.538 9.774 1.00 98.69 282 TYR A N 1
ATOM 2236 C CA . TYR A 1 282 ? -17.447 3.311 8.935 1.00 98.69 282 TYR A CA 1
ATOM 2237 C C . TYR A 1 282 ? -18.893 2.792 8.991 1.00 98.69 282 TYR A C 1
ATOM 2239 O O . TYR A 1 282 ? -19.820 3.587 8.890 1.00 98.69 282 TYR A O 1
ATOM 2247 N N . ALA A 1 283 ? -19.104 1.499 9.249 1.00 98.44 283 ALA A N 1
ATOM 2248 C CA . ALA A 1 283 ? -20.427 0.915 9.491 1.00 98.44 283 ALA A CA 1
ATOM 2249 C C . ALA A 1 283 ? -21.079 1.383 10.810 1.00 98.44 283 ALA A C 1
ATOM 2251 O O . ALA A 1 283 ? -22.296 1.287 10.981 1.00 98.44 283 ALA A O 1
ATOM 2252 N N . GLN A 1 284 ? -20.275 1.866 11.760 1.00 97.81 284 GLN A N 1
ATOM 2253 C CA . GLN A 1 284 ? -20.733 2.362 13.061 1.00 97.81 284 GLN A CA 1
ATOM 2254 C C . GLN A 1 284 ? -20.788 3.892 13.123 1.00 97.81 284 GLN A C 1
ATOM 2256 O O . GLN A 1 284 ? -21.541 4.447 13.923 1.00 97.81 284 GLN A O 1
ATOM 2261 N N . ALA A 1 285 ? -20.006 4.577 12.288 1.00 96.75 285 ALA A N 1
ATOM 2262 C CA . ALA A 1 285 ? -20.014 6.027 12.192 1.00 96.75 285 ALA A CA 1
ATOM 2263 C C . ALA A 1 285 ? -21.296 6.542 11.516 1.00 96.75 285 ALA A C 1
ATOM 2265 O O . ALA A 1 285 ? -21.848 5.914 10.611 1.00 96.75 285 ALA A O 1
ATOM 2266 N N . ALA A 1 286 ? -21.764 7.719 11.934 1.00 96.31 286 ALA A N 1
ATOM 2267 C CA . ALA A 1 286 ? -22.789 8.438 11.189 1.00 96.31 286 ALA A CA 1
ATOM 2268 C C . ALA A 1 286 ? -22.170 8.973 9.888 1.00 96.31 286 ALA A C 1
ATOM 2270 O O . ALA A 1 286 ? -21.218 9.750 9.934 1.00 96.31 286 ALA A O 1
ATOM 2271 N N . GLY A 1 287 ? -22.691 8.552 8.736 1.00 96.88 287 GLY A N 1
ATOM 2272 C CA . GLY A 1 287 ? -22.229 9.028 7.435 1.00 96.88 287 GLY A CA 1
ATOM 2273 C C . GLY A 1 287 ? -22.929 8.331 6.264 1.00 96.88 287 GLY A C 1
ATOM 2274 O O . GLY A 1 287 ? -23.549 7.285 6.459 1.00 96.88 287 GLY A O 1
ATOM 2275 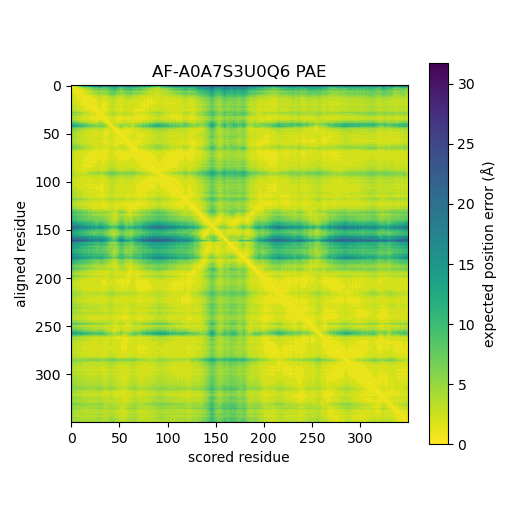N N . PRO A 1 288 ? -22.823 8.873 5.037 1.00 98.06 288 PRO A N 1
ATOM 2276 C CA . PRO A 1 288 ? -23.565 8.375 3.873 1.00 98.06 288 PRO A CA 1
ATOM 2277 C C . PRO A 1 288 ? -23.175 6.964 3.416 1.00 98.06 288 PRO A C 1
ATOM 2279 O O . PRO A 1 288 ? -23.901 6.346 2.645 1.00 98.06 288 PRO A O 1
ATOM 2282 N N . GLN A 1 289 ? -22.003 6.471 3.829 1.00 98.31 289 GLN A N 1
ATOM 2283 C CA . GLN A 1 289 ? -21.486 5.158 3.429 1.00 98.31 289 GLN A CA 1
ATOM 2284 C C . GLN A 1 289 ? -21.709 4.071 4.490 1.00 98.31 289 GLN A C 1
ATOM 2286 O O . GLN A 1 289 ? -21.239 2.953 4.302 1.00 98.31 289 GLN A O 1
ATOM 2291 N N . LYS A 1 290 ? -22.425 4.363 5.582 1.00 98.56 290 LYS A N 1
ATOM 2292 C CA . LYS A 1 290 ? -22.594 3.459 6.727 1.00 98.56 290 LYS A CA 1
ATOM 2293 C C . LYS A 1 290 ? -23.120 2.076 6.325 1.00 98.56 290 LYS A C 1
ATOM 2295 O O . LYS A 1 290 ? -22.473 1.064 6.596 1.00 98.56 290 LYS A O 1
ATOM 2300 N N . GLU A 1 291 ? -24.270 2.021 5.657 1.00 98.62 291 GLU A N 1
ATOM 2301 C CA . GLU A 1 291 ? -24.916 0.766 5.255 1.00 98.62 291 GLU A CA 1
ATOM 2302 C C . GLU A 1 291 ? -24.051 -0.001 4.248 1.00 98.62 291 GLU A C 1
ATOM 2304 O O . GLU A 1 291 ? -23.890 -1.218 4.349 1.00 98.62 291 GLU A O 1
ATOM 2309 N N . ARG A 1 292 ? -23.420 0.724 3.317 1.00 98.56 292 ARG A N 1
ATOM 2310 C CA . ARG A 1 292 ? -22.502 0.143 2.334 1.00 98.56 292 ARG A CA 1
ATOM 2311 C C . ARG A 1 292 ? -21.271 -0.469 3.006 1.00 98.56 292 ARG A C 1
ATOM 2313 O O . ARG A 1 292 ? -20.882 -1.581 2.661 1.00 98.56 292 ARG A O 1
ATOM 2320 N N . SER A 1 293 ? -20.662 0.223 3.968 1.00 98.81 293 SER A N 1
ATOM 2321 C CA . SER A 1 293 ? -19.521 -0.291 4.730 1.00 98.81 293 SER A CA 1
ATOM 2322 C C . SER A 1 293 ? -19.895 -1.511 5.572 1.00 98.81 293 SER A C 1
ATOM 2324 O O . SER A 1 293 ? -19.088 -2.432 5.666 1.00 98.81 293 SER A O 1
ATOM 2326 N N . ALA A 1 294 ? -21.113 -1.561 6.125 1.00 98.81 294 ALA A N 1
ATOM 2327 C CA . ALA A 1 294 ? -21.609 -2.724 6.861 1.00 98.81 294 ALA A CA 1
ATOM 2328 C C . ALA A 1 294 ? -21.735 -3.968 5.964 1.00 98.81 294 ALA A C 1
ATOM 2330 O O . ALA A 1 294 ? -21.278 -5.045 6.347 1.00 98.81 294 ALA A O 1
ATOM 2331 N N . ALA A 1 295 ? -22.292 -3.811 4.758 1.00 98.81 295 ALA A N 1
ATOM 2332 C CA . ALA A 1 295 ? -22.393 -4.896 3.782 1.00 98.81 295 ALA A CA 1
ATOM 2333 C C . ALA A 1 295 ? -21.005 -5.391 3.341 1.00 98.81 295 ALA A C 1
ATOM 2335 O O . ALA A 1 295 ? -20.704 -6.579 3.438 1.00 98.81 295 ALA A O 1
ATOM 2336 N N . LEU A 1 296 ? -20.115 -4.466 2.959 1.00 98.88 296 LEU A N 1
ATOM 2337 C CA . LEU A 1 296 ? -18.746 -4.800 2.552 1.00 98.88 296 LEU A CA 1
ATOM 2338 C C . LEU A 1 296 ? -17.954 -5.494 3.667 1.00 98.88 296 LEU A C 1
ATOM 2340 O O . LEU A 1 296 ? -17.187 -6.410 3.384 1.00 98.88 296 LEU A O 1
ATOM 2344 N N . TYR A 1 297 ? -18.136 -5.075 4.924 1.00 98.88 297 TYR A N 1
ATOM 2345 C CA . TYR A 1 297 ? -17.522 -5.722 6.082 1.00 98.88 297 TYR A CA 1
ATOM 2346 C C . TYR A 1 297 ? -17.945 -7.188 6.198 1.00 98.88 297 TYR A C 1
ATOM 2348 O O . TYR A 1 297 ? -17.083 -8.059 6.318 1.00 98.88 297 TYR A O 1
ATOM 2356 N N . ALA A 1 298 ? -19.256 -7.452 6.154 1.00 98.75 298 ALA A N 1
ATOM 2357 C CA . ALA A 1 298 ? -19.796 -8.799 6.300 1.00 98.75 298 ALA A CA 1
ATOM 2358 C C . ALA A 1 298 ? -19.249 -9.728 5.207 1.00 98.75 298 ALA A C 1
ATOM 2360 O O . ALA A 1 298 ? -18.690 -10.780 5.513 1.00 98.75 298 ALA A O 1
ATOM 2361 N N . GLU A 1 299 ? -19.313 -9.282 3.950 1.00 98.75 299 GLU A N 1
ATOM 2362 C CA . GLU A 1 299 ? -18.857 -10.068 2.805 1.00 98.75 299 GLU A CA 1
ATOM 2363 C C . GLU A 1 299 ? -17.337 -10.296 2.807 1.00 98.75 299 GLU A C 1
ATOM 2365 O O . GLU A 1 299 ? -16.883 -11.412 2.558 1.00 98.75 299 GLU A O 1
ATOM 2370 N N . LEU A 1 300 ? -16.531 -9.269 3.115 1.00 98.88 300 LEU A N 1
ATOM 2371 C CA . LEU A 1 300 ? -15.070 -9.415 3.139 1.00 98.88 300 LEU A CA 1
ATOM 2372 C C . LEU A 1 300 ? -14.626 -10.344 4.270 1.00 98.88 300 LEU A C 1
ATOM 2374 O O . LEU A 1 300 ? -13.693 -11.130 4.100 1.00 98.88 300 LEU A O 1
ATOM 2378 N N . ARG A 1 301 ? -15.279 -10.248 5.435 1.00 98.75 301 ARG A N 1
ATOM 2379 C CA . ARG A 1 301 ? -14.952 -11.084 6.589 1.00 98.75 301 ARG A CA 1
ATOM 2380 C C . ARG A 1 301 ? -15.241 -12.541 6.278 1.00 98.75 301 ARG A C 1
ATOM 2382 O O . ARG A 1 301 ? -14.399 -13.385 6.566 1.00 98.75 301 ARG A O 1
ATOM 2389 N N . GLU A 1 302 ? -16.400 -12.823 5.693 1.00 98.62 302 GLU A N 1
ATOM 2390 C CA . GLU A 1 302 ? -16.779 -14.180 5.310 1.00 98.62 302 GLU A CA 1
ATOM 2391 C C . GLU A 1 302 ? -15.813 -14.763 4.271 1.00 98.62 302 GLU A C 1
ATOM 2393 O O . GLU A 1 302 ? -15.299 -15.861 4.478 1.00 98.62 302 GLU A O 1
ATOM 2398 N N . ALA A 1 303 ? -15.458 -13.993 3.237 1.00 98.62 303 ALA A N 1
ATOM 2399 C CA . ALA A 1 303 ? -14.473 -14.396 2.232 1.00 98.62 303 ALA A CA 1
ATOM 2400 C C . ALA A 1 303 ? -13.093 -14.723 2.840 1.00 98.62 303 ALA A C 1
ATOM 2402 O O . ALA A 1 303 ? -12.523 -15.789 2.585 1.00 98.62 303 ALA A O 1
ATOM 2403 N N . LEU A 1 304 ? -12.556 -13.822 3.671 1.00 98.62 304 LEU A N 1
ATOM 2404 C CA . LEU A 1 304 ? -11.229 -13.980 4.270 1.00 98.62 304 LEU A CA 1
ATOM 2405 C C . LEU A 1 304 ? -11.198 -15.131 5.283 1.00 98.62 304 LEU A C 1
ATOM 2407 O O . LEU A 1 304 ? -10.351 -16.017 5.192 1.00 98.62 304 LEU A O 1
ATOM 2411 N N . VAL A 1 305 ? -12.122 -15.128 6.249 1.00 98.31 305 VAL A N 1
ATOM 2412 C CA . VAL A 1 305 ? -12.170 -16.141 7.312 1.00 98.31 305 VAL A CA 1
ATOM 2413 C C . VAL A 1 305 ? -12.487 -17.512 6.723 1.00 98.31 305 VAL A C 1
ATOM 2415 O O . VAL A 1 305 ? -11.816 -18.479 7.073 1.00 98.31 305 VAL A O 1
ATOM 2418 N N . GLY A 1 306 ? -13.440 -17.600 5.790 1.00 98.38 306 GLY A N 1
ATOM 2419 C CA . GLY A 1 306 ? -13.778 -18.848 5.106 1.00 98.38 306 GLY A CA 1
ATOM 2420 C C . GLY A 1 306 ? -12.584 -19.443 4.360 1.00 98.38 306 GLY A C 1
ATOM 2421 O O . GLY A 1 306 ? -12.331 -20.644 4.464 1.00 98.38 306 GLY 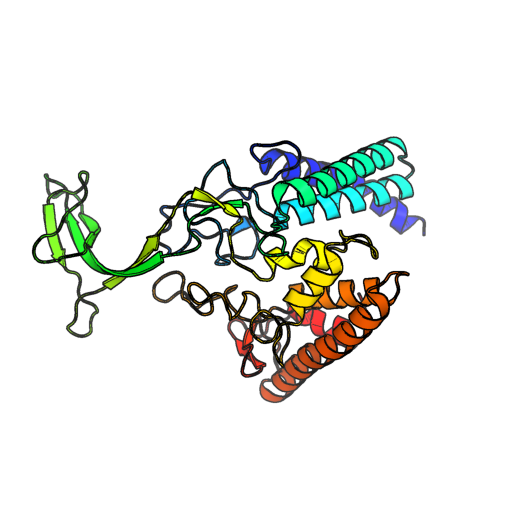A O 1
ATOM 2422 N N . THR A 1 307 ? -11.789 -18.604 3.690 1.00 98.56 307 THR A N 1
ATOM 2423 C CA . THR A 1 307 ? -10.548 -19.036 3.023 1.00 98.56 307 THR A CA 1
ATOM 2424 C C . THR A 1 307 ? -9.531 -19.573 4.020 1.00 98.56 307 THR A C 1
ATOM 2426 O O . THR A 1 307 ? -8.996 -20.664 3.834 1.00 98.56 307 THR A O 1
ATOM 2429 N N . MET A 1 308 ? -9.290 -18.844 5.111 1.00 97.94 308 MET A N 1
ATOM 2430 C CA . MET A 1 308 ? -8.323 -19.259 6.126 1.00 97.94 308 MET A CA 1
ATOM 2431 C C . MET A 1 308 ? -8.728 -20.552 6.838 1.00 97.94 308 MET A C 1
ATOM 2433 O O . MET A 1 308 ? -7.870 -21.392 7.095 1.00 97.94 308 MET A O 1
ATOM 2437 N N . VAL A 1 309 ? -10.018 -20.727 7.142 1.00 97.94 309 VAL A N 1
ATOM 2438 C CA . VAL A 1 309 ? -10.549 -21.959 7.745 1.00 97.94 309 VAL A CA 1
ATOM 2439 C C . VAL A 1 309 ? -10.423 -23.128 6.772 1.00 97.94 309 VAL A C 1
ATOM 2441 O O . VAL A 1 309 ? -9.881 -24.160 7.152 1.00 97.94 309 VAL A O 1
ATOM 2444 N N . SER A 1 310 ? -10.833 -22.951 5.513 1.00 97.94 310 SER A N 1
ATOM 2445 C CA . SER A 1 310 ? -10.737 -24.005 4.491 1.00 97.94 310 SER A CA 1
ATOM 2446 C C . SER A 1 310 ? -9.292 -24.465 4.290 1.00 97.94 310 SER A C 1
ATOM 2448 O O . SER A 1 310 ? -9.008 -25.657 4.175 1.00 97.94 310 SER A O 1
ATOM 2450 N N . GLU A 1 311 ? -8.353 -23.520 4.274 1.00 97.81 311 GLU A N 1
ATOM 2451 C CA . GLU A 1 311 ? -6.939 -23.828 4.103 1.00 97.81 311 GLU A CA 1
ATOM 2452 C C . GLU A 1 311 ? -6.334 -24.490 5.349 1.00 97.81 311 GLU A C 1
ATOM 2454 O O . GLU A 1 311 ? -5.560 -25.444 5.231 1.00 97.81 311 GLU A O 1
ATOM 2459 N N . TRP A 1 312 ? -6.748 -24.056 6.543 1.00 97.38 312 TRP A N 1
ATOM 2460 C CA . TRP A 1 312 ? -6.396 -24.714 7.797 1.00 97.38 312 TRP A CA 1
ATOM 2461 C C . TRP A 1 312 ? -6.902 -26.160 7.846 1.00 97.38 312 TRP A C 1
ATOM 2463 O O . TRP A 1 312 ? -6.138 -27.054 8.195 1.00 97.38 312 TRP A O 1
ATOM 2473 N N . GLU A 1 313 ? -8.151 -26.423 7.465 1.00 98.12 313 GLU A N 1
ATOM 2474 C CA . GLU A 1 313 ? -8.705 -27.783 7.409 1.00 98.12 313 GLU A CA 1
ATOM 2475 C C . GLU A 1 313 ? -7.955 -28.663 6.403 1.00 98.12 313 GLU A C 1
ATOM 2477 O O . GLU A 1 313 ? -7.727 -29.848 6.650 1.00 98.12 313 GLU A O 1
ATOM 2482 N N . ARG A 1 314 ? -7.524 -28.077 5.281 1.00 97.88 314 ARG A N 1
ATOM 2483 C CA . ARG A 1 314 ? -6.811 -28.787 4.219 1.00 97.88 314 ARG A CA 1
ATOM 2484 C C . ARG A 1 314 ? -5.364 -29.120 4.578 1.00 97.88 314 ARG A C 1
ATOM 2486 O O . ARG A 1 314 ? -4.878 -30.177 4.174 1.00 97.88 314 ARG A O 1
ATOM 2493 N N . THR A 1 315 ? -4.645 -28.215 5.244 1.00 97.88 315 THR A N 1
ATOM 2494 C CA . THR A 1 315 ? -3.186 -28.346 5.440 1.00 97.88 315 THR A CA 1
ATOM 2495 C C . THR A 1 315 ? -2.736 -28.378 6.895 1.00 97.88 315 THR A C 1
ATOM 2497 O O . THR A 1 315 ? -1.586 -28.722 7.146 1.00 97.88 315 THR A O 1
ATOM 2500 N N . GLY A 1 316 ? -3.584 -27.985 7.844 1.00 97.38 316 GLY A N 1
ATOM 2501 C CA . GLY A 1 316 ? -3.240 -27.829 9.260 1.00 97.38 316 GLY A CA 1
ATOM 2502 C C . GLY A 1 316 ? -2.365 -26.610 9.577 1.00 97.38 316 GLY A C 1
ATOM 2503 O O . GLY A 1 316 ? -1.736 -26.580 10.633 1.00 97.38 316 GLY A O 1
ATOM 2504 N N . TYR A 1 317 ? -2.274 -25.624 8.671 1.00 97.31 317 TYR A N 1
ATOM 2505 C CA . TYR A 1 317 ? -1.366 -24.478 8.809 1.00 97.31 317 TYR A CA 1
ATOM 2506 C C . TYR A 1 317 ? -1.988 -23.160 8.346 1.00 97.31 317 TYR A C 1
ATOM 2508 O O . TYR A 1 317 ? -2.793 -23.133 7.420 1.00 97.31 317 TYR A O 1
ATOM 2516 N N . PHE A 1 318 ? -1.525 -22.057 8.940 1.00 97.38 318 PHE A N 1
ATOM 2517 C CA . PHE A 1 318 ? -1.639 -20.727 8.345 1.00 97.38 318 PHE A CA 1
ATOM 2518 C C . PHE A 1 318 ? -0.441 -20.428 7.450 1.00 97.38 318 PHE A C 1
ATOM 2520 O O . PHE A 1 318 ? 0.688 -20.840 7.738 1.00 97.38 318 PHE A O 1
ATOM 2527 N N . TRP A 1 319 ? -0.701 -19.661 6.398 1.00 98.50 319 TRP A N 1
ATOM 2528 C CA . TRP A 1 319 ? 0.270 -19.304 5.373 1.00 98.50 319 TRP A CA 1
ATOM 2529 C C . TRP A 1 319 ? 0.526 -17.801 5.354 1.00 98.50 319 TRP A C 1
ATOM 2531 O O . TRP A 1 319 ? -0.278 -17.005 5.848 1.00 98.50 319 TRP A O 1
ATOM 2541 N N . GLU A 1 320 ? 1.678 -17.428 4.810 1.00 98.44 320 GLU A N 1
ATOM 2542 C CA . GLU A 1 320 ? 2.137 -16.044 4.703 1.00 98.44 320 GLU A CA 1
ATOM 2543 C C . GLU A 1 320 ? 1.208 -15.186 3.834 1.00 98.44 320 GLU A C 1
ATOM 2545 O O . GLU A 1 320 ? 0.815 -14.087 4.238 1.00 98.44 320 GLU A O 1
ATOM 2550 N N . GLN A 1 321 ? 0.796 -15.735 2.689 1.00 98.44 321 GLN A N 1
ATOM 2551 C CA . GLN A 1 321 ? -0.146 -15.129 1.751 1.00 98.44 321 GLN A CA 1
ATOM 2552 C C . GLN A 1 321 ? -1.061 -16.199 1.133 1.00 98.44 321 GLN A C 1
ATOM 2554 O O . GLN A 1 321 ? -0.766 -17.395 1.210 1.00 98.44 321 GLN A O 1
ATOM 2559 N N . TYR A 1 322 ? -2.147 -15.770 0.487 1.00 98.69 322 TYR A N 1
ATOM 2560 C CA . TYR A 1 322 ? -3.132 -16.656 -0.142 1.00 98.69 322 TYR A CA 1
ATOM 2561 C C . TYR A 1 322 ? -3.365 -16.286 -1.608 1.00 98.69 322 TYR A C 1
ATOM 2563 O O . TYR A 1 322 ? -3.320 -15.116 -1.997 1.00 98.69 322 TYR A O 1
ATOM 2571 N N . ASP A 1 323 ? -3.617 -17.301 -2.425 1.00 98.38 323 ASP A N 1
ATOM 2572 C CA . ASP A 1 323 ? -3.946 -17.160 -3.834 1.00 98.38 323 ASP A CA 1
ATOM 2573 C C . ASP A 1 323 ? -5.357 -16.564 -4.017 1.00 98.38 323 ASP A C 1
ATOM 2575 O O . ASP A 1 323 ? -6.317 -17.090 -3.447 1.00 98.38 323 ASP A O 1
ATOM 2579 N N . PRO A 1 324 ? -5.529 -15.493 -4.811 1.00 97.94 324 PRO A N 1
ATOM 2580 C CA . PRO A 1 324 ? -6.815 -14.814 -4.929 1.00 97.94 324 PRO A CA 1
ATOM 2581 C C . PRO A 1 324 ? -7.844 -15.526 -5.809 1.00 97.94 324 PRO A C 1
ATOM 2583 O O . PRO A 1 324 ? -9.001 -15.108 -5.815 1.00 97.94 324 PRO A O 1
ATOM 2586 N N . ASP A 1 325 ? -7.451 -16.553 -6.562 1.00 96.75 325 ASP A N 1
ATOM 2587 C CA . ASP A 1 325 ? -8.356 -17.290 -7.448 1.00 96.75 325 ASP A CA 1
ATOM 2588 C C . ASP A 1 325 ? -8.721 -18.670 -6.873 1.00 96.75 325 ASP A C 1
ATOM 2590 O O . ASP A 1 325 ? -9.797 -19.190 -7.160 1.00 96.75 325 ASP A O 1
ATOM 2594 N N . THR A 1 326 ? -7.846 -19.262 -6.055 1.00 98.06 326 THR A N 1
ATOM 2595 C CA . THR A 1 326 ? -8.022 -20.612 -5.493 1.00 98.06 326 THR A CA 1
ATOM 2596 C C . THR A 1 326 ? -8.127 -20.657 -3.970 1.00 98.06 326 THR A C 1
ATOM 2598 O O . THR A 1 326 ? -8.480 -21.704 -3.427 1.00 98.06 326 THR A O 1
ATOM 2601 N N . GLY A 1 327 ? -7.754 -19.584 -3.269 1.00 98.12 327 GLY A N 1
ATOM 2602 C CA . GLY A 1 327 ? -7.716 -19.531 -1.806 1.00 98.12 327 GLY A CA 1
ATOM 2603 C C . GLY A 1 327 ? -6.584 -20.342 -1.169 1.00 98.12 327 GLY A C 1
ATOM 2604 O O . GLY A 1 327 ? -6.476 -20.381 0.054 1.00 98.12 327 GLY A O 1
ATOM 2605 N N . ARG A 1 328 ? -5.724 -20.986 -1.971 1.00 98.38 328 ARG A N 1
ATOM 2606 C CA . ARG A 1 328 ? -4.612 -21.796 -1.462 1.00 98.38 328 ARG A CA 1
ATOM 2607 C C . ARG A 1 328 ? -3.544 -20.913 -0.829 1.00 98.38 328 ARG A C 1
ATOM 2609 O O . ARG A 1 328 ? -3.165 -19.883 -1.382 1.00 98.38 328 ARG A O 1
ATOM 2616 N N . GLY A 1 329 ? -3.019 -21.358 0.299 1.00 98.06 329 GLY A N 1
ATOM 2617 C CA . GLY A 1 329 ? -1.868 -20.783 0.961 1.00 98.06 329 GLY A CA 1
ATOM 2618 C C . GLY A 1 329 ? -0.614 -20.905 0.101 1.00 98.06 329 GLY A C 1
ATOM 2619 O O . GLY A 1 329 ? -0.413 -21.884 -0.623 1.00 98.06 329 GLY A O 1
ATOM 2620 N N . GLN A 1 330 ? 0.221 -19.874 0.155 1.00 97.38 330 GLN A N 1
ATOM 2621 C CA . GLN A 1 330 ? 1.455 -19.773 -0.613 1.00 97.38 330 GLN A CA 1
ATOM 2622 C C . GLN A 1 330 ? 2.615 -19.342 0.290 1.00 97.38 330 GLN A C 1
ATOM 2624 O O . GLN A 1 330 ? 2.420 -18.688 1.317 1.00 97.38 330 GLN A O 1
ATOM 2629 N N . ARG A 1 331 ? 3.837 -19.655 -0.159 1.00 94.25 331 ARG A N 1
ATOM 2630 C CA . ARG A 1 331 ? 5.110 -19.283 0.479 1.00 94.25 331 ARG A CA 1
ATOM 2631 C C . ARG A 1 331 ? 5.285 -19.885 1.873 1.00 94.25 331 ARG A C 1
ATOM 2633 O O . ARG A 1 331 ? 5.140 -21.095 2.021 1.00 94.25 331 ARG A O 1
ATOM 2640 N N . THR A 1 332 ? 5.699 -19.085 2.851 1.00 96.56 332 THR A N 1
ATOM 2641 C CA . THR A 1 332 ? 6.151 -19.578 4.149 1.00 96.56 332 THR A CA 1
ATOM 2642 C C . THR A 1 332 ? 4.990 -20.181 4.938 1.00 96.56 332 THR A C 1
ATOM 2644 O O . THR A 1 332 ? 3.928 -19.570 5.072 1.00 96.56 332 THR A O 1
ATOM 2647 N N . HIS A 1 333 ? 5.212 -21.372 5.497 1.00 95.06 333 HIS A N 1
ATOM 2648 C CA . HIS A 1 333 ? 4.335 -22.019 6.470 1.00 95.06 333 HIS A CA 1
ATOM 2649 C C . HIS A 1 333 ? 5.167 -22.881 7.448 1.00 95.06 333 HIS A C 1
ATOM 2651 O O . HIS A 1 333 ? 6.208 -23.407 7.048 1.00 95.06 333 HIS A O 1
ATOM 2657 N N . PRO A 1 334 ? 4.736 -23.059 8.712 1.00 96.31 334 PRO A N 1
ATOM 2658 C CA . PRO A 1 334 ? 3.640 -22.343 9.366 1.00 96.31 334 PRO A CA 1
ATOM 2659 C C . PRO A 1 334 ? 3.954 -20.849 9.517 1.00 96.31 334 PRO A C 1
ATOM 2661 O O . PRO A 1 334 ? 5.028 -20.477 9.983 1.00 96.31 334 PRO A O 1
ATOM 2664 N N . PHE A 1 335 ? 3.002 -19.985 9.167 1.00 97.69 335 PHE A N 1
ATOM 2665 C CA . PHE A 1 335 ? 3.131 -18.538 9.322 1.00 97.69 335 PHE A CA 1
ATOM 2666 C C . PHE A 1 335 ? 2.177 -18.021 10.399 1.00 97.69 335 PHE A C 1
ATOM 2668 O O . PHE A 1 335 ? 1.184 -17.351 10.131 1.00 97.69 335 PHE A O 1
ATOM 2675 N N . ASN A 1 336 ? 2.517 -18.284 11.659 1.00 94.06 336 ASN A N 1
ATOM 2676 C CA . ASN A 1 336 ? 1.797 -17.738 12.818 1.00 94.06 336 ASN A CA 1
ATOM 2677 C C . ASN A 1 336 ? 2.226 -16.291 13.147 1.00 94.06 336 ASN A C 1
ATOM 2679 O O . ASN A 1 336 ? 2.162 -15.865 14.299 1.00 94.06 336 ASN A O 1
ATOM 2683 N N . GLY A 1 337 ? 2.683 -15.543 12.137 1.00 95.69 337 GLY A N 1
ATOM 2684 C CA . GLY A 1 337 ? 2.936 -14.106 12.207 1.00 95.69 337 GLY A CA 1
ATOM 2685 C C . GLY A 1 337 ? 1.626 -13.324 12.136 1.00 95.69 337 GLY A C 1
ATOM 2686 O O . GLY A 1 337 ? 0.672 -13.608 12.861 1.00 95.69 337 GLY A O 1
ATOM 2687 N N . TRP A 1 338 ? 1.533 -12.355 11.224 1.00 97.25 338 TRP A N 1
ATOM 2688 C CA . TRP A 1 338 ? 0.299 -11.577 11.079 1.00 97.25 338 TRP A CA 1
ATOM 2689 C C . TRP A 1 338 ? -0.904 -12.380 10.588 1.00 97.25 338 TRP A C 1
ATOM 2691 O O . TRP A 1 338 ? -2.027 -11.916 10.752 1.00 97.25 338 TRP A O 1
ATOM 2701 N N . SER A 1 339 ? -0.724 -13.582 10.032 1.00 97.69 339 SER A N 1
ATOM 2702 C CA . SER A 1 339 ? -1.868 -14.424 9.663 1.00 97.69 339 SER A CA 1
ATOM 2703 C C . SER A 1 339 ? -2.663 -14.864 10.897 1.00 97.69 339 SER A C 1
ATOM 2705 O O . SER A 1 339 ? -3.857 -15.108 10.792 1.00 97.69 339 SER A O 1
ATOM 2707 N N . SER A 1 340 ? -2.086 -14.804 12.101 1.00 97.00 340 SER A N 1
ATOM 2708 C CA . SER A 1 340 ? -2.830 -14.965 13.358 1.00 97.00 340 SER A CA 1
ATOM 2709 C C . SER A 1 340 ? -3.930 -13.904 13.561 1.00 97.00 340 SER A C 1
ATOM 2711 O O . SER A 1 340 ? -4.874 -14.144 14.312 1.00 97.00 340 SER A O 1
ATOM 2713 N N . LEU A 1 341 ? -3.879 -12.758 12.862 1.00 98.12 341 LEU A N 1
ATOM 2714 C CA . LEU A 1 341 ? -4.954 -11.753 12.866 1.00 98.12 341 LEU A CA 1
ATOM 2715 C C . LEU A 1 341 ? -6.275 -12.295 12.301 1.00 98.12 341 LEU A C 1
ATOM 2717 O O . LEU A 1 341 ? -7.332 -11.762 12.633 1.00 98.12 341 LEU A O 1
ATOM 2721 N N . GLY A 1 342 ? -6.252 -13.376 11.513 1.00 94.44 342 GLY A N 1
ATOM 2722 C CA . GLY A 1 342 ? -7.477 -14.054 11.084 1.00 94.44 342 GLY A CA 1
ATOM 2723 C C . GLY A 1 342 ? -8.313 -14.578 12.254 1.00 94.44 342 GLY A C 1
ATOM 2724 O O . GLY A 1 342 ? -9.537 -14.572 12.175 1.00 94.44 342 GLY A O 1
ATOM 2725 N N . LEU A 1 343 ? -7.678 -14.934 13.378 1.00 95.38 343 LEU A N 1
ATOM 2726 C CA . LEU A 1 343 ? -8.385 -15.312 14.607 1.00 95.38 343 LEU A CA 1
ATOM 2727 C C . LEU A 1 343 ? -9.097 -14.112 15.244 1.00 95.38 343 LEU A C 1
ATOM 2729 O O . LEU A 1 343 ? -10.216 -14.248 15.734 1.00 95.38 343 LEU A O 1
ATOM 2733 N N . LEU A 1 344 ? -8.482 -12.924 15.206 1.00 98.06 344 LEU A N 1
ATOM 2734 C CA . LEU A 1 344 ? -9.128 -11.690 15.664 1.00 98.06 344 LEU A CA 1
ATOM 2735 C C . LEU A 1 344 ? -10.269 -11.279 14.729 1.00 98.06 344 LEU A C 1
ATOM 2737 O O . LEU A 1 344 ? -11.325 -10.880 15.210 1.00 98.06 344 LEU A O 1
ATOM 2741 N N . ALA A 1 345 ? -10.104 -11.445 13.412 1.00 97.44 345 ALA A N 1
ATOM 2742 C CA . ALA A 1 345 ? -11.186 -11.244 12.448 1.00 97.44 345 ALA A CA 1
ATOM 2743 C C . ALA A 1 345 ? -12.357 -12.209 12.708 1.00 97.44 345 ALA A C 1
ATOM 2745 O O . ALA A 1 345 ? -13.513 -11.784 12.733 1.00 97.44 345 ALA A O 1
ATOM 2746 N N . LEU A 1 346 ? -12.071 -13.489 12.983 1.00 95.19 346 LEU A N 1
ATOM 2747 C CA . LEU A 1 346 ? -13.071 -14.486 13.374 1.00 95.19 346 LEU A CA 1
ATOM 2748 C C . LEU A 1 346 ? -13.799 -14.079 14.666 1.00 95.19 346 LEU A C 1
ATOM 2750 O O . LEU A 1 346 ? -15.022 -14.154 14.717 1.00 95.19 346 LEU A O 1
ATOM 2754 N N . ALA A 1 347 ? -13.084 -13.591 15.678 1.00 97.25 347 ALA A N 1
ATOM 2755 C CA . ALA A 1 347 ? -13.673 -13.124 16.936 1.00 97.25 347 ALA A CA 1
ATOM 2756 C C . ALA A 1 347 ? -14.262 -11.699 16.869 1.00 97.25 347 ALA A C 1
ATOM 2758 O O . ALA A 1 347 ? -14.778 -11.204 17.869 1.00 97.25 347 ALA A O 1
ATOM 2759 N N . GLU A 1 348 ? -14.165 -11.030 15.717 1.00 97.00 348 GLU A N 1
ATOM 2760 C CA . GLU A 1 348 ? -14.561 -9.634 15.523 1.00 97.00 348 GLU A CA 1
ATOM 2761 C C . GLU A 1 348 ? -13.927 -8.686 16.558 1.00 97.00 348 GLU A C 1
ATOM 2763 O O . GLU A 1 348 ? -14.602 -7.875 17.197 1.00 97.00 348 GLU A O 1
ATOM 2768 N N . VAL A 1 349 ? -12.609 -8.771 16.723 1.00 97.62 349 VAL A N 1
ATOM 2769 C CA . VAL A 1 349 ? -11.804 -7.879 17.570 1.00 97.62 349 VAL A CA 1
ATOM 2770 C C . VAL A 1 349 ? -10.933 -7.020 16.653 1.00 97.62 349 VAL A C 1
ATOM 2772 O O . VAL A 1 349 ? -10.221 -7.590 15.836 1.00 97.62 349 VAL A O 1
ATOM 2775 N N . TYR A 1 350 ? -11.009 -5.682 16.762 1.00 94.25 350 TYR A N 1
ATOM 2776 C CA . TYR A 1 350 ? -10.347 -4.725 15.853 1.00 94.25 350 TYR A CA 1
ATOM 2777 C C . TYR A 1 350 ? -9.757 -3.502 16.542 1.00 94.25 350 TYR A C 1
ATOM 2779 O O . TYR A 1 350 ? -10.373 -3.017 17.519 1.00 94.25 350 TYR A O 1
#

Foldseek 3Di:
DVVVLVVLVVCLVVLVVVLVCLCVVQPAPDPLFGHQPDFDPPPQWQATFRVVLVLGVQHAARDDDRNKGFQLSLLVSLLSLCVSLVSCVSNVNNPSNVVSVVSSVSSLVCQCVPFQDPVLLFGFIWDQHFLDWDKDKWFWFWFAAPVRPDIDIDTHNDQVDDCDDPRRRHTDHTDAPVPPHTDIWIYTPGDPGDTDGDPWDFLSRCSCLLSVVADLAHPSVVVSLVQCCDCQFFDFLQAGFLTTVVSPPQAQDARTVPRGDDSRGWAALLSRLSNLVSLVVSLPDPHPCNVVSVVVSVSRLCNNLVLQVVQCVVPVADARTAHRHPSHHDDDPNPCDSSVCNVCSVVVHD

InterPro domains:
  IPR004888 Glycoside hydrolase family 63 [PTHR10412] (3-348)
  IPR008928 Six-hairpin glycosidase superfamily [SSF48208] (8-349)
  IPR012341 Six-hairpin glycosidase-like superfamily [G3DSA:1.50.10.10] (1-350)
  IPR031335 Glycosyl hydrolase family 63, C-terminal [PF03200] (6-138)
  IPR031335 Glycosyl hydrolase family 63, C-terminal [PF03200] (194-347)

pLDDT: mean 96.04, std 3.98, range [62.38, 98.94]

Mean predicted aligned error: 4.24 Å

Sequence (350 aa):
AGRRLALLGDLAPRLADWYQWLSSTQAGSRPHTYRWRGRDKSDGRLNAMTLASGLDDYPRATVPGEGERHLDLLCWLAFFSRFLAQLSERTGDGGEAARYREEHRAQLASLEQHHWSPGLRAYCDWGRHANAGRFVQLVVVKCGTADGGSAVEHTVSDPERPDCPRSHPRFLFPLGDGKGGLLTRAKLQPRGLKDQHVEHLGYVSLFPLLLRLLPPDSPSLPHVLDLLRDPDRLWSPHGLRSLSKADAMWYGRENAPGDAPYWRGPIWVNLNYLCLAALRHYAQAAGPQKERSAALYAELREALVGTMVSEWERTGYFWEQYDPDTGRGQRTHPFNGWSSLGLLALAEVY

Solvent-accessible surface area (backbone atoms only — not comparable to full-atom values): 18448 Å² total; per-residue (Å²): 112,68,72,62,52,50,52,49,52,71,42,45,63,58,53,50,51,51,50,51,50,51,57,62,78,26,47,30,84,48,86,66,35,19,29,82,68,86,54,40,84,80,73,77,45,63,48,46,43,37,61,80,75,76,46,38,64,36,71,63,42,66,46,71,59,75,75,29,33,35,45,48,58,40,41,52,51,33,47,47,27,46,50,49,15,55,48,28,50,73,65,69,37,61,66,59,16,52,53,23,49,51,51,23,50,50,30,54,51,31,45,59,74,66,23,53,35,81,92,73,50,42,44,26,34,27,16,42,22,40,92,40,64,47,75,43,76,19,43,32,28,38,19,18,27,88,87,63,84,47,73,46,82,44,72,25,90,41,84,93,68,63,76,44,54,88,84,19,56,35,77,74,50,73,39,64,58,85,78,89,48,70,26,65,45,75,39,72,48,70,40,76,72,38,80,42,72,34,82,61,54,30,51,61,37,39,32,48,51,41,63,60,68,60,59,61,74,38,85,60,50,64,40,51,53,50,52,50,64,32,64,67,30,19,29,39,78,33,28,51,24,28,20,17,59,68,38,78,84,48,42,67,41,53,44,42,95,94,37,71,50,64,37,20,28,38,22,43,50,57,64,46,47,33,37,44,42,25,24,50,48,42,37,71,41,86,41,91,49,14,71,59,24,42,53,53,27,56,55,44,48,50,21,33,44,51,27,54,49,54,35,27,75,73,68,74,42,48,32,57,30,25,36,49,88,76,35,45,65,40,85,56,67,77,21,80,57,58,42,50,48,49,58,32,57,70,69,71,55,119